Protein AF-A0AAV8XCV5-F1 (afdb_monomer)

Structure (mmCIF, N/CA/C/O backbone):
data_AF-A0AAV8XCV5-F1
#
_entry.id   AF-A0AAV8XCV5-F1
#
loop_
_atom_site.group_PDB
_atom_site.id
_atom_site.type_symbol
_atom_site.label_atom_id
_atom_site.label_alt_id
_atom_site.label_comp_id
_atom_site.label_asym_id
_atom_site.label_entity_id
_atom_site.label_seq_id
_atom_site.pdbx_PDB_ins_code
_atom_site.Cartn_x
_atom_site.Cartn_y
_atom_site.Cartn_z
_atom_site.occupancy
_atom_site.B_iso_or_equiv
_atom_site.auth_seq_id
_atom_site.auth_comp_id
_atom_site.auth_asym_id
_atom_site.auth_atom_id
_atom_site.pdbx_PDB_model_num
ATOM 1 N N . MET A 1 1 ? 70.374 -1.905 -8.668 1.00 38.53 1 MET A N 1
ATOM 2 C CA . MET A 1 1 ? 69.539 -1.494 -9.814 1.00 38.53 1 MET A CA 1
ATOM 3 C C . MET A 1 1 ? 68.094 -1.752 -9.395 1.00 38.53 1 MET A C 1
ATOM 5 O O . MET A 1 1 ? 67.749 -2.916 -9.286 1.00 38.53 1 MET A O 1
ATOM 9 N N . ILE A 1 2 ? 67.261 -0.808 -8.937 1.00 34.66 2 ILE A N 1
ATOM 10 C CA . ILE A 1 2 ? 67.306 0.674 -8.904 1.00 34.66 2 ILE A CA 1
ATOM 11 C C . ILE A 1 2 ? 67.383 1.323 -10.299 1.00 34.66 2 ILE A C 1
ATOM 13 O O . ILE A 1 2 ? 68.202 0.897 -11.106 1.00 34.66 2 ILE A O 1
ATOM 17 N N . THR A 1 3 ? 66.575 2.380 -10.505 1.00 32.81 3 THR A N 1
ATOM 18 C CA . THR A 1 3 ? 66.247 3.106 -11.763 1.00 32.81 3 THR A CA 1
ATOM 19 C C . THR A 1 3 ? 65.476 2.278 -12.804 1.00 32.81 3 THR A C 1
ATOM 21 O O . THR A 1 3 ? 65.808 1.119 -13.008 1.00 32.81 3 THR A O 1
ATOM 24 N N . THR A 1 4 ? 64.422 2.769 -13.475 1.00 34.72 4 THR A N 1
ATOM 25 C CA . THR A 1 4 ? 63.626 4.031 -13.389 1.00 34.72 4 THR A CA 1
ATOM 26 C C . THR A 1 4 ? 62.240 3.713 -13.986 1.00 34.72 4 THR A C 1
ATOM 28 O O . THR A 1 4 ? 62.175 3.057 -15.015 1.00 34.72 4 THR A O 1
ATOM 31 N N . CYS A 1 5 ? 61.109 3.972 -13.323 1.00 31.67 5 CYS A N 1
ATOM 32 C CA . CYS A 1 5 ? 60.440 5.273 -13.150 1.00 31.67 5 CYS A CA 1
ATOM 33 C C . CYS A 1 5 ? 59.941 5.906 -14.468 1.00 31.67 5 CYS A C 1
ATOM 35 O O . CYS A 1 5 ? 60.690 6.606 -15.145 1.00 31.67 5 CYS A O 1
ATOM 37 N N . VAL A 1 6 ? 58.646 5.732 -14.757 1.00 33.03 6 VAL A N 1
ATOM 38 C CA . VAL A 1 6 ? 57.853 6.621 -15.622 1.00 33.03 6 VAL A CA 1
ATOM 39 C C . VAL A 1 6 ? 56.765 7.239 -14.748 1.00 33.03 6 VAL A C 1
ATOM 41 O O . VAL A 1 6 ? 56.087 6.534 -14.004 1.00 33.03 6 VAL A O 1
ATOM 44 N N . ARG A 1 7 ? 56.624 8.564 -14.805 1.00 31.97 7 ARG A N 1
ATOM 45 C CA . ARG A 1 7 ? 55.581 9.308 -14.089 1.00 31.97 7 ARG A CA 1
ATOM 46 C C . ARG A 1 7 ? 54.352 9.420 -14.987 1.00 31.97 7 ARG A C 1
ATOM 48 O O . ARG A 1 7 ? 54.495 9.896 -16.109 1.00 31.97 7 ARG A O 1
ATOM 55 N N . LEU A 1 8 ? 53.160 9.131 -14.464 1.00 31.39 8 LEU A N 1
ATOM 56 C CA . LEU A 1 8 ? 51.979 9.890 -14.877 1.00 31.39 8 LEU A CA 1
ATOM 57 C C . LEU A 1 8 ? 51.812 11.044 -13.889 1.00 31.39 8 LEU A C 1
ATOM 59 O O . LEU A 1 8 ? 51.657 10.837 -12.686 1.00 31.39 8 LEU A O 1
ATOM 63 N N . THR A 1 9 ? 51.931 12.267 -14.392 1.00 32.72 9 THR A N 1
ATOM 64 C CA . THR A 1 9 ? 51.834 13.479 -13.580 1.00 32.72 9 THR A CA 1
ATOM 65 C C . THR A 1 9 ? 50.368 13.751 -13.264 1.00 32.72 9 THR A C 1
ATOM 67 O O . THR A 1 9 ? 49.576 13.945 -14.184 1.00 32.72 9 THR A O 1
ATOM 70 N N . VAL A 1 10 ? 49.999 13.816 -11.982 1.00 33.16 10 VAL A N 1
ATOM 71 C CA . VAL A 1 10 ? 48.668 14.298 -11.587 1.00 33.16 10 VAL A CA 1
ATOM 72 C C . VAL A 1 10 ? 48.588 15.791 -11.905 1.00 33.16 10 VAL A C 1
ATOM 74 O O . VAL A 1 10 ? 49.165 16.616 -11.196 1.00 33.16 10 VAL A O 1
ATOM 77 N N . LEU A 1 11 ? 47.886 16.145 -12.982 1.00 30.06 11 LEU A N 1
ATOM 78 C CA . LEU A 1 11 ? 47.571 17.532 -13.314 1.00 30.06 11 LEU A CA 1
ATOM 79 C C . LEU A 1 11 ? 46.418 18.023 -12.433 1.00 30.06 11 LEU A C 1
ATOM 81 O O . LEU A 1 11 ? 45.269 18.093 -12.860 1.00 30.06 11 LEU A O 1
ATOM 85 N N . VAL A 1 12 ? 46.744 18.400 -11.194 1.00 42.00 12 VAL A N 1
ATOM 86 C CA . VAL A 1 12 ? 45.881 19.288 -10.408 1.00 42.00 12 VAL A CA 1
ATOM 87 C C . VAL A 1 12 ? 45.918 20.658 -11.080 1.00 42.00 12 VAL A C 1
ATOM 89 O O . VAL A 1 12 ? 46.880 21.406 -10.909 1.00 42.00 12 VAL A O 1
ATOM 92 N N . TYR A 1 13 ? 44.890 20.982 -11.862 1.00 31.17 13 TYR A N 1
ATOM 93 C CA . TYR A 1 13 ? 44.737 22.296 -12.477 1.00 31.17 13 TYR A CA 1
ATOM 94 C C . TYR A 1 13 ? 43.379 22.907 -12.150 1.00 31.17 13 TYR A C 1
ATOM 96 O O . TYR A 1 13 ? 42.343 22.302 -12.392 1.00 31.17 13 TYR A O 1
ATOM 104 N N . ALA A 1 14 ? 43.440 24.134 -11.629 1.00 33.38 14 ALA A N 1
ATOM 105 C CA . ALA A 1 14 ? 42.334 25.062 -11.426 1.00 33.38 14 ALA A CA 1
ATOM 106 C C . ALA A 1 14 ? 41.081 24.507 -10.714 1.00 33.38 14 ALA A C 1
ATOM 108 O O . ALA A 1 14 ? 40.103 24.108 -11.343 1.00 33.38 14 ALA A O 1
ATOM 109 N N . PHE A 1 15 ? 41.026 24.729 -9.395 1.00 33.00 15 PHE A N 1
ATOM 110 C CA . PHE A 1 15 ? 39.783 25.219 -8.791 1.00 33.00 15 PHE A CA 1
ATOM 111 C C . PHE A 1 15 ? 39.413 26.550 -9.471 1.00 33.00 15 PHE A C 1
ATOM 113 O O . PHE A 1 15 ? 39.785 27.630 -9.012 1.00 33.00 15 PHE A O 1
ATOM 120 N N . LEU A 1 16 ? 38.695 26.481 -10.592 1.00 30.42 16 LEU A N 1
ATOM 121 C CA . LEU A 1 16 ? 37.834 27.584 -10.983 1.00 30.42 16 LEU A CA 1
ATOM 122 C C . LEU A 1 16 ? 36.637 27.547 -10.040 1.00 30.42 16 LEU A C 1
ATOM 124 O O . LEU A 1 16 ? 35.852 26.601 -10.070 1.00 30.42 16 LEU A O 1
ATOM 128 N N . PHE A 1 17 ? 36.496 28.591 -9.223 1.00 32.03 17 PHE A N 1
ATOM 129 C CA . PHE A 1 17 ? 35.250 28.884 -8.526 1.00 32.03 17 PHE A CA 1
ATOM 130 C C . PHE A 1 17 ? 34.188 29.277 -9.561 1.00 32.03 17 PHE A C 1
ATOM 132 O O . PHE A 1 17 ? 33.820 30.448 -9.689 1.00 32.03 17 PHE A O 1
ATOM 139 N N . ILE A 1 18 ? 33.649 28.276 -10.267 1.00 33.88 18 ILE A N 1
ATOM 140 C CA . ILE A 1 18 ? 32.228 28.301 -10.589 1.00 33.88 18 ILE A CA 1
ATOM 141 C C . ILE A 1 18 ? 31.566 28.511 -9.234 1.00 33.88 18 ILE A C 1
ATOM 143 O O . ILE A 1 18 ? 31.615 27.633 -8.373 1.00 33.88 18 ILE A O 1
ATOM 147 N N . HIS A 1 19 ? 31.029 29.710 -9.015 1.00 32.16 19 HIS A N 1
ATOM 148 C CA . HIS A 1 19 ? 30.057 29.874 -7.955 1.00 32.16 19 HIS A CA 1
ATOM 149 C C . HIS A 1 19 ? 28.935 28.925 -8.344 1.00 32.16 19 HIS A C 1
ATOM 151 O O . HIS A 1 19 ? 28.257 29.156 -9.348 1.00 32.16 19 HIS A O 1
ATOM 157 N N . ALA A 1 20 ? 28.803 27.826 -7.602 1.00 35.97 20 ALA A N 1
ATOM 158 C CA . ALA A 1 20 ? 27.548 27.117 -7.563 1.00 35.97 20 ALA A CA 1
ATOM 159 C C . ALA A 1 20 ? 26.546 28.177 -7.123 1.00 35.97 20 ALA A C 1
ATOM 161 O O . ALA A 1 20 ? 26.550 28.610 -5.973 1.00 35.97 20 ALA A O 1
ATOM 162 N N . HIS A 1 21 ? 25.778 28.688 -8.082 1.00 34.38 21 HIS A N 1
ATOM 163 C CA . HIS A 1 21 ? 24.583 29.418 -7.747 1.00 34.38 21 HIS A CA 1
ATOM 164 C C . HIS A 1 21 ? 23.728 28.355 -7.077 1.00 34.38 21 HIS A C 1
ATOM 166 O O . HIS A 1 21 ? 23.228 27.451 -7.748 1.00 34.38 21 HIS A O 1
ATOM 172 N N . GLU A 1 22 ? 23.672 28.410 -5.748 1.00 38.06 22 GLU A N 1
ATOM 173 C CA . GLU A 1 22 ? 22.630 27.761 -4.977 1.00 38.06 22 GLU A CA 1
ATOM 174 C C . GLU A 1 22 ? 21.336 28.351 -5.530 1.00 38.06 22 GLU A C 1
ATOM 176 O O . GLU A 1 22 ? 20.920 29.455 -5.182 1.00 38.06 22 GLU A O 1
ATOM 181 N N . ALA A 1 23 ? 20.786 27.671 -6.537 1.00 39.03 23 ALA A N 1
ATOM 182 C CA . ALA A 1 23 ? 19.416 27.866 -6.936 1.00 39.03 23 ALA A CA 1
ATOM 183 C C . ALA A 1 23 ? 18.623 27.544 -5.679 1.00 39.03 23 ALA A C 1
ATOM 185 O O . ALA A 1 23 ? 18.804 26.454 -5.131 1.00 39.03 23 ALA A O 1
ATOM 186 N N . GLU A 1 24 ? 17.828 28.505 -5.211 1.00 42.19 24 GLU A N 1
ATOM 187 C CA . GLU A 1 24 ? 16.999 28.363 -4.019 1.00 42.19 24 GLU A CA 1
ATOM 188 C C . GLU A 1 24 ? 16.070 27.166 -4.238 1.00 42.19 24 GLU A C 1
ATOM 190 O O . GLU A 1 24 ? 15.022 27.248 -4.882 1.00 42.19 24 GLU A O 1
ATOM 195 N N . THR A 1 25 ? 16.525 26.004 -3.773 1.00 48.06 25 THR A N 1
ATOM 196 C CA . THR A 1 25 ? 15.761 24.773 -3.792 1.00 48.06 25 THR A CA 1
ATOM 197 C C . THR A 1 25 ? 14.674 24.999 -2.770 1.00 48.06 25 THR A C 1
ATOM 199 O O . THR A 1 25 ? 14.948 25.158 -1.584 1.00 48.06 25 THR A O 1
ATOM 202 N N . ASN A 1 26 ? 13.439 25.124 -3.253 1.00 52.25 26 ASN A N 1
ATOM 203 C CA . ASN A 1 26 ? 12.297 25.305 -2.380 1.00 52.25 26 ASN A CA 1
ATOM 204 C C . ASN A 1 26 ? 12.056 23.982 -1.640 1.00 52.25 26 ASN A C 1
ATOM 206 O O . ASN A 1 26 ? 11.298 23.130 -2.098 1.00 52.25 26 ASN A O 1
ATOM 210 N N . ASP A 1 27 ? 12.790 23.806 -0.543 1.00 56.94 27 ASP A N 1
ATOM 211 C CA . ASP A 1 27 ? 12.950 22.555 0.204 1.00 56.94 27 ASP A CA 1
ATOM 212 C C . ASP A 1 27 ? 11.606 22.030 0.737 1.00 56.94 27 ASP A C 1
ATOM 214 O O . ASP A 1 27 ? 11.361 20.825 0.779 1.00 56.94 27 ASP A O 1
ATOM 218 N N . THR A 1 28 ? 10.670 22.969 0.943 1.00 62.38 28 THR A N 1
ATOM 219 C CA . THR A 1 28 ? 9.227 22.786 1.207 1.00 62.38 28 THR A CA 1
ATOM 220 C C . THR A 1 28 ? 8.455 21.981 0.141 1.00 62.38 28 THR A C 1
ATOM 222 O O . THR A 1 28 ? 7.232 21.872 0.184 1.00 62.38 28 THR A O 1
ATOM 225 N N . GLU A 1 29 ? 9.146 21.398 -0.838 1.00 76.19 29 GLU A N 1
ATOM 226 C CA . GLU A 1 29 ? 8.571 20.571 -1.893 1.00 76.19 29 GLU A CA 1
ATOM 227 C C . GLU A 1 29 ? 9.441 19.350 -2.288 1.00 76.19 29 GLU A C 1
ATOM 229 O O . GLU A 1 29 ? 9.156 18.712 -3.308 1.00 76.19 29 GLU A O 1
ATOM 234 N N . SER A 1 30 ? 10.478 18.978 -1.526 1.00 87.31 30 SER A N 1
ATOM 235 C CA . SER A 1 30 ? 11.293 17.777 -1.809 1.00 87.31 30 SER A CA 1
ATOM 236 C C . SER A 1 30 ? 10.511 16.460 -1.596 1.00 87.31 30 SER A C 1
ATOM 238 O O . SER A 1 30 ? 9.461 16.439 -0.953 1.00 87.31 30 SER A O 1
ATOM 240 N N . CYS A 1 31 ? 10.981 15.328 -2.145 1.00 86.12 31 CYS A N 1
ATOM 241 C CA . CYS A 1 31 ? 10.334 14.019 -1.939 1.00 86.12 31 CYS A CA 1
ATOM 242 C C . CYS A 1 31 ? 10.364 13.575 -0.474 1.00 86.12 31 CYS A C 1
ATOM 244 O O . CYS A 1 31 ? 9.427 12.905 -0.043 1.00 86.12 31 CYS A O 1
ATOM 246 N N . VAL A 1 32 ? 11.432 13.916 0.257 1.00 87.81 32 VAL A N 1
ATOM 247 C CA . VAL A 1 32 ? 11.570 13.594 1.682 1.00 87.81 32 VAL A CA 1
ATOM 248 C C . VAL A 1 32 ? 10.659 14.484 2.525 1.00 87.81 32 VAL A C 1
ATOM 250 O O . VAL A 1 32 ? 9.833 13.953 3.256 1.00 87.81 32 VAL A O 1
ATOM 253 N N . HIS A 1 33 ? 10.656 15.800 2.301 1.00 90.88 33 HIS A N 1
ATOM 254 C CA . HIS A 1 33 ? 9.767 16.713 3.022 1.00 90.88 33 HIS A CA 1
ATOM 255 C C . HIS A 1 33 ? 8.279 16.402 2.772 1.00 90.88 33 HIS A C 1
ATOM 257 O O . HIS A 1 33 ? 7.496 16.312 3.710 1.00 90.88 33 HIS A O 1
ATOM 263 N N . LEU A 1 34 ? 7.876 16.128 1.523 1.00 92.94 34 LEU A N 1
ATOM 264 C CA . LEU A 1 34 ? 6.497 15.716 1.207 1.00 92.94 34 LEU A CA 1
ATOM 265 C C . LEU A 1 34 ? 6.126 14.326 1.762 1.00 92.94 34 LEU A C 1
ATOM 267 O O . LEU A 1 34 ? 4.943 13.996 1.837 1.00 92.94 34 LEU A O 1
ATOM 271 N N . TYR A 1 35 ? 7.108 13.496 2.120 1.00 90.19 35 TYR A N 1
ATOM 272 C CA . TYR A 1 35 ? 6.880 12.254 2.857 1.00 90.19 35 TYR A CA 1
ATOM 273 C C . TYR A 1 35 ? 6.718 12.535 4.358 1.00 90.19 35 TYR A C 1
ATOM 275 O O . TYR A 1 35 ? 5.777 12.029 4.964 1.00 90.19 35 TYR A O 1
ATOM 283 N N . GLU A 1 36 ? 7.572 13.380 4.939 1.00 92.06 36 GLU A N 1
ATOM 284 C CA . GLU A 1 36 ? 7.526 13.796 6.347 1.00 92.06 36 GLU A CA 1
ATOM 285 C C . GLU A 1 36 ? 6.224 14.540 6.686 1.00 92.06 36 GLU A C 1
ATOM 287 O O . GLU A 1 36 ? 5.519 14.124 7.602 1.00 92.06 36 GLU A O 1
ATOM 292 N N . GLU A 1 37 ? 5.825 15.532 5.883 1.00 94.69 37 GLU A N 1
ATOM 293 C CA . GLU A 1 37 ? 4.524 16.220 5.977 1.00 94.69 37 GLU A CA 1
ATOM 294 C C . GLU A 1 37 ? 3.341 15.241 5.858 1.00 94.69 37 GLU A C 1
ATOM 296 O O . GLU A 1 37 ? 2.312 15.400 6.515 1.00 94.69 37 GLU A O 1
ATOM 301 N N . GLY A 1 38 ? 3.480 14.186 5.044 1.00 89.44 38 GLY A N 1
ATOM 302 C CA . GLY A 1 38 ? 2.493 13.109 4.944 1.00 89.44 38 GLY A CA 1
ATOM 303 C C . GLY A 1 38 ? 2.391 12.277 6.227 1.00 89.44 38 GLY A C 1
ATOM 304 O O . GLY A 1 38 ? 1.284 11.940 6.656 1.00 89.44 38 GLY A O 1
ATOM 305 N N . VAL A 1 39 ? 3.528 11.973 6.863 1.00 87.44 39 VAL A N 1
ATOM 306 C CA . VAL A 1 39 ? 3.594 11.268 8.153 1.00 87.44 39 VAL A CA 1
ATOM 307 C C . VAL A 1 39 ? 3.053 12.148 9.284 1.00 87.44 39 VAL A C 1
ATOM 309 O O . VAL A 1 39 ? 2.275 11.657 10.099 1.00 87.44 39 VAL A O 1
ATOM 312 N N . GLU A 1 40 ? 3.387 13.438 9.326 1.00 90.56 40 GLU A N 1
ATOM 313 C CA . GLU A 1 40 ? 2.863 14.377 10.325 1.00 90.56 40 GLU A CA 1
ATOM 314 C C . GLU A 1 40 ? 1.349 14.576 10.160 1.00 90.56 40 GLU A C 1
ATOM 316 O O . GLU A 1 40 ? 0.596 14.386 11.115 1.00 90.56 40 GLU A O 1
ATOM 321 N N . ALA A 1 41 ? 0.862 14.801 8.935 1.00 85.00 41 ALA A N 1
ATOM 322 C CA . ALA A 1 41 ? -0.572 14.864 8.654 1.00 85.00 41 ALA A CA 1
ATOM 323 C C . ALA A 1 41 ? -1.314 13.555 8.994 1.00 85.00 41 ALA A C 1
ATOM 325 O O . ALA A 1 41 ? -2.480 13.602 9.385 1.00 85.00 41 ALA A O 1
ATOM 326 N N . TYR A 1 42 ? -0.667 12.389 8.883 1.00 79.31 42 TYR A N 1
ATOM 327 C CA . TYR A 1 42 ? -1.218 11.123 9.381 1.00 79.31 42 TYR A CA 1
ATOM 328 C C . TYR A 1 42 ? -1.296 11.090 10.917 1.00 79.31 42 TYR A C 1
ATOM 330 O O . TYR A 1 42 ? -2.350 10.764 11.461 1.00 79.31 42 TYR A O 1
ATOM 338 N N . LEU A 1 43 ? -0.213 11.449 11.615 1.00 77.31 43 LEU A N 1
ATOM 339 C CA . LEU A 1 43 ? -0.140 11.452 13.084 1.00 77.31 43 LEU A CA 1
ATOM 340 C C . LEU A 1 43 ? -1.105 12.464 13.724 1.00 77.31 43 LEU A C 1
ATOM 342 O O . LEU A 1 43 ? -1.657 12.202 14.791 1.00 77.31 43 LEU A O 1
ATOM 346 N N . GLU A 1 44 ? -1.350 13.591 13.056 1.00 83.19 44 GLU A N 1
ATOM 347 C CA . GLU A 1 44 ? -2.311 14.620 13.467 1.00 83.19 44 GLU A CA 1
ATOM 348 C C . GLU A 1 44 ? -3.741 14.377 12.937 1.00 83.19 44 GLU A C 1
ATOM 350 O O . GLU A 1 44 ? -4.608 15.239 13.073 1.00 83.19 44 GLU A O 1
ATOM 355 N N . ASN A 1 45 ? -4.016 13.203 12.353 1.00 76.88 45 ASN A N 1
ATOM 356 C CA . ASN A 1 45 ? -5.313 12.787 11.791 1.00 76.88 45 ASN A CA 1
ATOM 357 C C . ASN A 1 45 ? -5.864 13.682 10.657 1.00 76.88 45 ASN A C 1
ATOM 359 O O . ASN A 1 45 ? -7.030 13.564 10.277 1.00 76.88 45 ASN A O 1
ATOM 363 N N . ARG A 1 46 ? -5.036 14.532 10.035 1.00 82.06 46 ARG A N 1
ATOM 364 C CA . ARG A 1 46 ? -5.385 15.298 8.824 1.00 82.06 46 ARG A CA 1
ATOM 365 C C . ARG A 1 46 ? -5.347 14.397 7.585 1.00 82.06 46 ARG A C 1
ATOM 367 O O . ARG A 1 46 ? -4.550 14.577 6.665 1.00 82.06 46 ARG A O 1
ATOM 374 N N . PHE A 1 47 ? -6.241 13.409 7.531 1.00 80.19 47 PHE A N 1
ATOM 375 C CA . PHE A 1 47 ? -6.263 12.381 6.481 1.00 80.19 47 PHE A CA 1
ATOM 376 C C . PHE A 1 47 ? -6.474 12.940 5.063 1.00 80.19 47 PHE A C 1
ATOM 378 O O . PHE A 1 47 ? -6.068 12.312 4.081 1.00 80.19 47 PHE A O 1
ATOM 385 N N . ALA A 1 48 ? -7.089 14.121 4.936 1.00 82.31 48 ALA A N 1
ATOM 386 C CA . ALA A 1 48 ? -7.204 14.827 3.664 1.00 82.31 48 ALA A CA 1
ATOM 387 C C . ALA A 1 48 ? -5.823 15.215 3.108 1.00 82.31 48 ALA A C 1
ATOM 389 O O . ALA A 1 48 ? -5.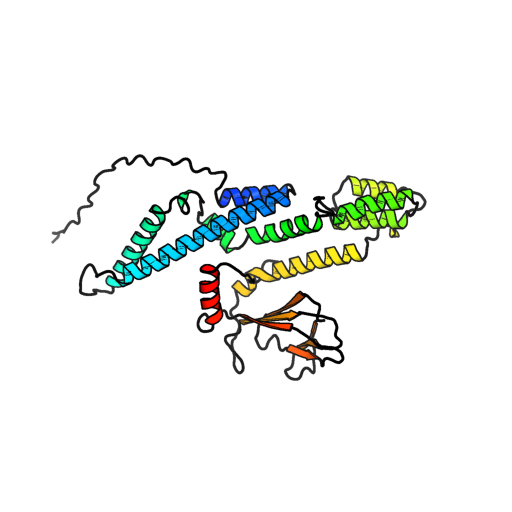526 14.842 1.965 1.00 82.31 48 ALA A O 1
ATOM 390 N N . ASP A 1 49 ? -5.017 15.871 3.945 1.00 85.38 49 ASP A N 1
ATOM 391 C CA . ASP A 1 49 ? -3.677 16.394 3.665 1.00 85.38 49 ASP A CA 1
ATOM 392 C C . ASP A 1 49 ? -2.662 15.254 3.545 1.00 85.38 49 ASP A C 1
ATOM 394 O O . ASP A 1 49 ? -1.887 15.230 2.598 1.00 85.38 49 ASP A O 1
ATOM 398 N N . CYS A 1 50 ? -2.743 14.239 4.416 1.00 84.56 50 CYS A N 1
ATOM 399 C CA . CYS A 1 50 ? -1.950 13.007 4.322 1.00 84.56 50 CYS A CA 1
ATOM 400 C C . CYS A 1 50 ? -2.027 12.382 2.916 1.00 84.56 50 CYS A C 1
ATOM 402 O O . CYS A 1 50 ? -1.005 12.066 2.305 1.00 84.56 50 CYS A O 1
ATOM 404 N N . VAL A 1 51 ? -3.244 12.236 2.366 1.00 81.19 51 VAL A N 1
ATOM 405 C CA . VAL A 1 51 ? -3.427 11.722 0.998 1.00 81.19 51 VAL A CA 1
ATOM 406 C C . VAL A 1 51 ? -2.813 12.655 -0.046 1.00 81.19 51 VAL A C 1
ATOM 408 O O . VAL A 1 51 ? -2.233 12.178 -1.018 1.00 81.19 51 VAL A O 1
ATOM 411 N N . GLU A 1 52 ? -2.930 13.971 0.132 1.00 89.00 52 GLU A N 1
ATOM 412 C CA . GLU A 1 52 ? -2.364 14.941 -0.807 1.00 89.00 52 GLU A CA 1
ATOM 413 C C . GLU A 1 52 ? -0.827 14.929 -0.795 1.00 89.00 52 GLU A C 1
ATOM 415 O O . GLU A 1 52 ? -0.209 14.864 -1.859 1.00 89.00 52 GLU A O 1
ATOM 420 N N . TYR A 1 53 ? -0.206 14.934 0.384 1.00 92.88 53 TYR A N 1
ATOM 421 C CA . TYR A 1 53 ? 1.244 14.916 0.550 1.00 92.88 53 TYR A CA 1
ATOM 422 C C . TYR A 1 53 ? 1.877 13.622 0.035 1.00 92.88 53 TYR A C 1
ATOM 424 O O . TYR A 1 53 ? 2.764 13.688 -0.819 1.00 92.88 53 TYR A O 1
ATOM 432 N N . PHE A 1 54 ? 1.374 12.443 0.423 1.00 84.88 54 PHE A N 1
ATOM 433 C CA . PHE A 1 54 ? 1.939 11.189 -0.083 1.00 84.88 54 PHE A CA 1
ATOM 434 C C . PHE A 1 54 ? 1.708 10.982 -1.588 1.00 84.88 54 PHE A C 1
ATOM 436 O O . PHE A 1 54 ? 2.593 10.442 -2.252 1.00 84.88 54 PHE A O 1
ATOM 443 N N . GLU A 1 55 ? 0.593 11.434 -2.180 1.00 84.25 55 GLU A N 1
ATOM 444 C CA . GLU A 1 55 ? 0.446 11.398 -3.646 1.00 84.25 55 GLU A CA 1
ATOM 445 C C . GLU A 1 55 ? 1.374 12.407 -4.341 1.00 84.25 55 GLU A C 1
ATOM 447 O O . GLU A 1 55 ? 1.960 12.068 -5.373 1.00 84.25 55 GLU A O 1
ATOM 452 N N . LYS A 1 56 ? 1.590 13.615 -3.794 1.00 89.38 56 LYS A N 1
ATOM 453 C CA . LYS A 1 56 ? 2.618 14.548 -4.304 1.00 89.38 56 LYS A CA 1
ATOM 454 C C . LYS A 1 56 ? 4.006 13.896 -4.270 1.00 89.38 56 LYS A C 1
ATOM 456 O O . LYS A 1 56 ? 4.683 13.862 -5.300 1.00 89.38 56 LYS A O 1
ATOM 461 N N . ALA A 1 57 ? 4.393 13.325 -3.129 1.00 87.69 57 ALA A N 1
ATOM 462 C CA . ALA A 1 57 ? 5.681 12.666 -2.930 1.00 87.69 57 ALA A CA 1
ATOM 463 C C . ALA A 1 57 ? 5.867 11.479 -3.894 1.00 87.69 57 ALA A C 1
ATOM 465 O O . ALA A 1 57 ? 6.865 11.398 -4.615 1.00 87.69 57 ALA A O 1
ATOM 466 N N . LEU A 1 58 ? 4.865 10.596 -3.999 1.00 83.00 58 LEU A N 1
ATOM 467 C CA . LEU A 1 58 ? 4.873 9.477 -4.945 1.00 83.00 58 LEU A CA 1
ATOM 468 C C . LEU A 1 58 ? 4.955 9.942 -6.399 1.00 83.00 58 LEU A C 1
ATOM 470 O O . LEU A 1 58 ? 5.655 9.313 -7.189 1.00 83.00 58 LEU A O 1
ATOM 474 N N . ASN A 1 59 ? 4.283 11.029 -6.781 1.00 85.25 59 ASN A N 1
ATOM 475 C CA . ASN A 1 59 ? 4.352 11.551 -8.145 1.00 85.25 59 ASN A CA 1
ATOM 476 C C . ASN A 1 59 ? 5.729 12.141 -8.483 1.00 85.25 59 ASN A C 1
ATOM 478 O O . ASN A 1 59 ? 6.238 11.880 -9.578 1.00 85.25 59 ASN A O 1
ATOM 482 N N . LYS A 1 60 ? 6.388 12.828 -7.542 1.00 87.44 60 LYS A N 1
ATOM 483 C CA . LYS A 1 60 ? 7.779 13.278 -7.716 1.00 87.44 60 LYS A CA 1
ATOM 484 C C . LYS A 1 60 ? 8.757 12.103 -7.792 1.00 87.44 60 LYS A C 1
ATOM 486 O O . LYS A 1 60 ? 9.576 12.054 -8.711 1.00 87.44 60 LYS A O 1
ATOM 491 N N . TYR A 1 61 ? 8.604 11.084 -6.946 1.00 85.94 61 TYR A N 1
ATOM 492 C CA . TYR A 1 61 ? 9.417 9.865 -7.023 1.00 85.94 61 TYR A CA 1
ATOM 493 C C . TYR A 1 61 ? 9.205 9.080 -8.333 1.00 85.94 61 TYR A C 1
ATOM 495 O O . TYR A 1 61 ? 10.173 8.668 -8.975 1.00 85.94 61 TYR A O 1
ATOM 503 N N . ARG A 1 62 ? 7.954 8.928 -8.800 1.00 81.31 62 ARG A N 1
ATOM 504 C CA . ARG A 1 62 ? 7.624 8.336 -10.116 1.00 81.31 62 ARG A CA 1
ATOM 505 C C . ARG A 1 62 ? 8.347 9.085 -11.248 1.00 81.31 62 ARG A C 1
ATOM 507 O O . ARG A 1 62 ? 8.949 8.452 -12.117 1.00 81.31 62 ARG A O 1
ATOM 514 N N . ALA A 1 63 ? 8.353 10.421 -11.215 1.00 84.19 63 ALA A N 1
ATOM 515 C CA . ALA A 1 63 ? 9.070 11.250 -12.185 1.00 84.19 63 ALA A CA 1
ATOM 516 C C . ALA A 1 63 ? 10.605 11.108 -12.087 1.00 84.19 63 ALA A C 1
ATOM 518 O O . ALA A 1 63 ? 11.264 10.984 -13.125 1.00 84.19 63 ALA A O 1
ATOM 519 N N . TYR A 1 64 ? 11.171 11.031 -10.874 1.00 86.75 64 TYR A N 1
ATOM 520 C CA . TYR A 1 64 ? 12.592 10.732 -10.642 1.00 86.75 64 TYR A CA 1
ATOM 521 C C . TYR A 1 64 ? 13.002 9.387 -11.253 1.00 86.75 64 TYR A C 1
ATOM 523 O O . TYR A 1 64 ? 13.921 9.342 -12.077 1.00 86.75 64 TYR A O 1
ATOM 531 N N . LYS A 1 65 ? 12.291 8.293 -10.936 1.00 82.31 65 LYS A N 1
ATOM 532 C CA . LYS A 1 65 ? 12.620 6.956 -11.461 1.00 82.31 65 LYS A CA 1
ATOM 533 C C . LYS A 1 65 ? 12.469 6.900 -12.987 1.00 82.31 65 LYS A C 1
ATOM 535 O O . LYS A 1 65 ? 13.389 6.411 -13.644 1.00 82.31 65 LYS A O 1
ATOM 540 N N . LYS A 1 66 ? 11.408 7.486 -13.569 1.00 80.06 66 LYS A N 1
ATOM 541 C CA . LYS A 1 66 ? 11.219 7.550 -15.036 1.00 80.06 66 LYS A CA 1
ATOM 542 C C . LYS A 1 66 ? 12.335 8.341 -15.729 1.00 80.06 66 LYS A C 1
ATOM 544 O O . LYS A 1 66 ? 12.861 7.901 -16.753 1.00 80.06 66 LYS A O 1
ATOM 549 N N . ARG A 1 67 ? 12.776 9.474 -15.164 1.00 87.25 67 ARG A N 1
ATOM 550 C CA . ARG A 1 67 ? 13.923 10.231 -15.702 1.00 87.25 67 ARG A CA 1
ATOM 551 C C . ARG A 1 67 ? 15.231 9.444 -15.582 1.00 87.25 67 ARG A C 1
ATOM 553 O O . ARG A 1 67 ? 16.005 9.416 -16.538 1.00 87.25 67 ARG A O 1
ATOM 560 N N . LEU A 1 68 ? 15.466 8.774 -14.452 1.00 82.88 68 LEU A N 1
ATOM 561 C CA . LEU A 1 68 ? 16.662 7.959 -14.214 1.00 82.88 68 LEU A CA 1
ATOM 562 C C . LEU A 1 68 ? 16.744 6.753 -15.162 1.00 82.88 68 LEU A C 1
ATOM 564 O O . LEU A 1 68 ? 17.814 6.471 -15.702 1.00 82.88 68 LEU A O 1
ATOM 568 N N . GLN A 1 69 ? 15.621 6.073 -15.409 1.00 79.81 69 GLN A N 1
ATOM 569 C CA . GLN A 1 69 ? 15.509 4.999 -16.400 1.00 79.81 69 GLN A CA 1
ATOM 570 C C . GLN A 1 69 ? 15.811 5.513 -17.813 1.00 79.81 69 GLN A C 1
ATOM 572 O O . GLN A 1 69 ? 16.645 4.925 -18.500 1.00 79.81 69 GLN A O 1
ATOM 577 N N . ASN A 1 70 ? 15.236 6.652 -18.214 1.00 83.38 70 ASN A N 1
ATOM 578 C CA . ASN A 1 70 ? 15.516 7.269 -19.514 1.00 83.38 70 ASN A CA 1
ATOM 579 C C . ASN A 1 70 ? 17.001 7.639 -19.683 1.00 83.38 70 ASN A C 1
ATOM 581 O O . ASN A 1 70 ? 17.578 7.354 -20.732 1.00 83.38 70 ASN A O 1
ATOM 585 N N . CYS A 1 71 ? 17.649 8.194 -18.649 1.00 81.62 71 CYS A N 1
ATOM 586 C CA . CYS A 1 71 ? 19.100 8.415 -18.654 1.00 81.62 71 CYS A CA 1
ATOM 587 C C . CYS A 1 71 ? 19.879 7.096 -18.808 1.00 81.62 71 CYS A C 1
ATOM 589 O O . CYS A 1 71 ? 20.764 7.006 -19.655 1.00 81.62 71 CYS A O 1
ATOM 591 N N . ARG A 1 72 ? 19.540 6.051 -18.035 1.00 83.31 72 ARG A N 1
ATOM 592 C CA . ARG A 1 72 ? 20.207 4.736 -18.097 1.00 83.31 72 ARG A CA 1
ATOM 593 C C . ARG A 1 72 ? 20.083 4.081 -19.478 1.00 83.31 72 ARG A C 1
ATOM 595 O O . ARG A 1 72 ? 21.089 3.601 -19.996 1.00 83.31 72 ARG A O 1
ATOM 602 N N . LEU A 1 73 ? 18.887 4.090 -20.075 1.00 80.56 73 LEU A N 1
ATOM 603 C CA . LEU A 1 73 ? 18.615 3.528 -21.404 1.00 80.56 73 LEU A CA 1
ATOM 604 C C . LEU A 1 73 ? 19.359 4.290 -22.505 1.00 80.56 73 LEU A C 1
ATOM 606 O O . LEU A 1 73 ? 20.083 3.679 -23.290 1.00 80.56 73 LEU A O 1
ATOM 610 N N . LYS A 1 74 ? 19.241 5.625 -22.524 1.00 88.31 74 LYS A N 1
ATOM 611 C CA . LYS A 1 74 ? 19.924 6.468 -23.511 1.00 88.31 74 LYS A CA 1
ATOM 612 C C . LYS A 1 74 ? 21.445 6.302 -23.429 1.00 88.31 74 LYS A C 1
ATOM 614 O O . LYS A 1 74 ? 22.080 6.014 -24.439 1.00 88.31 74 LYS A O 1
ATOM 619 N N . CYS A 1 75 ? 22.017 6.403 -22.230 1.00 84.12 75 CYS A N 1
ATOM 620 C CA . CYS A 1 75 ? 23.458 6.269 -22.036 1.00 84.12 75 CYS A CA 1
ATOM 621 C C . CYS A 1 75 ? 23.980 4.859 -22.327 1.00 84.12 75 CYS A C 1
ATOM 623 O O . CYS A 1 75 ? 25.128 4.728 -22.748 1.00 84.12 75 CYS A O 1
ATOM 625 N N . LYS A 1 76 ? 23.168 3.805 -22.142 1.00 85.50 76 LYS A N 1
ATOM 626 C CA . LYS A 1 76 ? 23.518 2.450 -22.592 1.00 85.50 76 LYS A CA 1
ATOM 627 C C . LYS A 1 76 ? 23.685 2.426 -24.116 1.00 85.50 76 LYS A C 1
ATOM 629 O O . LYS A 1 76 ? 24.759 2.075 -24.590 1.00 85.50 76 LYS A O 1
ATOM 634 N N . TYR A 1 77 ? 22.674 2.882 -24.855 1.00 86.31 77 TYR A N 1
ATOM 635 C CA . TYR A 1 77 ? 22.680 2.915 -26.322 1.00 86.31 77 TYR A CA 1
ATOM 636 C C . TYR A 1 77 ? 23.820 3.781 -26.894 1.00 86.31 77 TYR A C 1
ATOM 638 O O . TYR A 1 77 ? 24.558 3.342 -27.774 1.00 86.31 77 TYR A O 1
ATOM 646 N N . GLU A 1 78 ? 24.032 4.984 -26.346 1.00 88.00 78 GLU A N 1
ATOM 647 C CA . GLU A 1 78 ? 25.140 5.867 -26.749 1.00 88.00 78 GLU A CA 1
ATOM 648 C C . GLU A 1 78 ? 26.521 5.259 -26.433 1.00 88.00 78 GLU A C 1
ATOM 650 O O . GLU A 1 78 ? 27.467 5.453 -27.193 1.00 88.00 78 GLU A O 1
ATOM 655 N N . THR A 1 79 ? 26.643 4.465 -25.362 1.00 84.75 79 THR A N 1
ATOM 656 C CA . THR A 1 79 ? 27.883 3.738 -25.027 1.00 84.75 79 THR A CA 1
ATOM 657 C C . THR A 1 79 ? 28.108 2.528 -25.937 1.00 84.75 79 THR A C 1
ATOM 659 O O . THR A 1 79 ? 29.240 2.278 -26.354 1.00 84.75 79 THR A O 1
ATOM 662 N N . GLU A 1 80 ? 27.051 1.782 -26.268 1.00 85.38 80 GLU A N 1
ATOM 663 C CA . GLU A 1 80 ? 27.103 0.617 -27.161 1.00 85.38 80 GLU A CA 1
ATOM 664 C C . GLU A 1 80 ? 27.517 1.001 -28.587 1.00 85.38 80 GLU A C 1
ATOM 666 O O . GLU A 1 80 ? 28.288 0.264 -29.201 1.00 85.38 80 GLU A O 1
ATOM 671 N N . LEU A 1 81 ? 27.087 2.178 -29.061 1.00 88.50 81 LEU A N 1
ATOM 672 C CA . LEU A 1 81 ? 27.506 2.772 -30.336 1.00 88.50 81 LEU A CA 1
ATOM 673 C C . LEU A 1 81 ? 28.848 3.526 -30.284 1.00 88.50 81 LEU A C 1
ATOM 675 O O . LEU A 1 81 ? 29.351 3.922 -31.334 1.00 88.50 81 LEU A O 1
ATOM 679 N N . SER A 1 82 ? 29.428 3.766 -29.103 1.00 87.31 82 SER A N 1
ATOM 680 C CA . SER A 1 82 ? 30.668 4.546 -29.000 1.00 87.31 82 SER A CA 1
ATOM 681 C C . SER A 1 82 ? 31.885 3.767 -29.512 1.00 87.31 82 SER A C 1
ATOM 683 O O . SER A 1 82 ? 32.127 2.630 -29.098 1.00 87.31 82 SER A O 1
ATOM 685 N N . GLU A 1 83 ? 32.695 4.400 -30.363 1.00 89.56 83 GLU A N 1
ATOM 686 C CA . GLU A 1 83 ? 33.983 3.839 -30.784 1.00 89.56 83 GLU A CA 1
ATOM 687 C C . GLU A 1 83 ? 34.920 3.674 -29.571 1.00 89.56 83 GLU A C 1
ATOM 689 O O . GLU A 1 83 ? 34.956 4.558 -28.702 1.00 89.56 83 GLU A O 1
ATOM 694 N N . PRO A 1 84 ? 35.660 2.554 -29.464 1.00 85.25 84 PRO A N 1
ATOM 695 C CA . PRO A 1 84 ? 36.582 2.321 -28.358 1.00 85.25 84 PRO A CA 1
ATOM 696 C C . PRO A 1 84 ? 37.789 3.265 -28.438 1.00 85.25 84 PRO A C 1
ATOM 698 O O . PRO A 1 84 ? 38.243 3.606 -29.530 1.00 85.25 84 PRO A O 1
ATOM 701 N N . LEU A 1 85 ? 38.357 3.656 -27.293 1.00 81.81 85 LEU A N 1
ATOM 702 C CA . LEU A 1 85 ? 39.539 4.533 -27.258 1.00 81.81 85 LEU A CA 1
ATOM 703 C C . LEU A 1 85 ? 40.800 3.841 -27.804 1.00 81.81 85 LEU A C 1
ATOM 705 O O . LEU A 1 85 ? 41.760 4.513 -28.185 1.00 81.81 85 LEU A O 1
ATOM 709 N N . TYR A 1 86 ? 40.800 2.506 -27.860 1.00 80.00 86 TYR A N 1
ATOM 710 C CA . TYR A 1 86 ? 41.835 1.704 -28.504 1.00 80.00 86 TYR A CA 1
ATOM 711 C C . TYR A 1 86 ? 41.209 0.513 -29.260 1.00 80.00 86 TYR A C 1
ATOM 713 O O . TYR A 1 86 ? 40.316 -0.137 -28.723 1.00 80.00 86 TYR A O 1
ATOM 721 N N . PRO A 1 87 ? 41.646 0.184 -30.493 1.00 80.81 87 PRO A N 1
ATOM 722 C CA . PRO A 1 87 ? 40.955 -0.793 -31.346 1.00 80.81 87 PRO A CA 1
ATOM 723 C C . PRO A 1 87 ? 41.230 -2.269 -31.003 1.00 80.81 87 PRO A C 1
ATOM 725 O O . PRO A 1 87 ? 40.716 -3.154 -31.684 1.00 80.81 87 PRO A O 1
ATOM 728 N N . VAL A 1 88 ? 42.053 -2.554 -29.990 1.00 83.19 88 VAL A N 1
ATOM 729 C CA . VAL A 1 88 ? 42.382 -3.916 -29.539 1.00 83.19 88 VAL A CA 1
ATOM 730 C C . VAL A 1 88 ? 41.950 -4.065 -28.088 1.00 83.19 88 VAL A C 1
ATOM 732 O O . VAL A 1 88 ? 42.391 -3.290 -27.241 1.00 83.19 88 VAL A O 1
ATOM 735 N N . ASP A 1 89 ? 41.129 -5.074 -27.795 1.00 74.06 89 ASP A N 1
ATOM 736 C CA . ASP A 1 89 ? 40.780 -5.395 -26.413 1.00 74.06 89 ASP A CA 1
ATOM 737 C C . ASP A 1 89 ? 41.947 -6.114 -25.729 1.00 74.06 89 ASP A C 1
ATOM 739 O O . ASP A 1 89 ? 42.371 -7.195 -26.145 1.00 74.06 89 ASP A O 1
ATOM 743 N N . VAL A 1 90 ? 42.481 -5.490 -24.684 1.00 79.62 90 VAL A N 1
ATOM 744 C CA . VAL A 1 90 ? 43.543 -6.036 -23.839 1.00 79.62 90 VAL A CA 1
ATOM 745 C C . VAL A 1 90 ? 42.909 -6.326 -22.488 1.00 79.62 90 VAL A C 1
ATOM 747 O O . VAL A 1 90 ? 42.387 -5.417 -21.855 1.00 79.62 90 VAL A O 1
ATOM 750 N N . GLU A 1 91 ? 42.924 -7.588 -22.056 1.00 74.81 91 GLU A N 1
ATOM 751 C CA . GLU A 1 91 ? 42.437 -8.021 -20.731 1.00 74.81 91 GLU A CA 1
ATOM 752 C C . GLU A 1 91 ? 40.973 -7.622 -20.403 1.00 74.81 91 GLU A C 1
ATOM 754 O O . GLU A 1 91 ? 40.581 -7.557 -19.239 1.00 74.81 91 GLU A O 1
ATOM 759 N N . ASN A 1 92 ? 40.128 -7.446 -21.430 1.00 70.81 92 ASN A N 1
ATOM 760 C CA . ASN A 1 92 ? 38.737 -6.961 -21.355 1.00 70.81 92 ASN A CA 1
ATOM 761 C C . ASN A 1 92 ? 38.602 -5.477 -20.949 1.00 70.81 92 ASN A C 1
ATOM 763 O O . ASN A 1 92 ? 37.547 -5.054 -20.465 1.00 70.81 92 ASN A O 1
ATOM 767 N N . LEU A 1 93 ? 39.641 -4.655 -21.138 1.00 72.75 93 LEU A N 1
ATOM 768 C CA . LEU A 1 93 ? 39.599 -3.218 -20.846 1.00 72.75 93 LEU A CA 1
ATOM 769 C C . LEU A 1 93 ? 38.483 -2.477 -21.602 1.00 72.75 93 LEU A C 1
ATOM 771 O O . LEU A 1 93 ? 37.981 -1.482 -21.077 1.00 72.75 93 LEU A O 1
ATOM 775 N N . LEU A 1 94 ? 38.007 -2.977 -22.752 1.00 76.19 94 LEU A N 1
ATOM 776 C CA . LEU A 1 94 ? 36.855 -2.379 -23.445 1.00 76.19 94 LEU A CA 1
ATOM 777 C C . LEU A 1 94 ? 35.538 -2.482 -22.653 1.00 76.19 94 LEU A C 1
ATOM 779 O O . LEU A 1 94 ? 34.672 -1.617 -22.800 1.00 76.19 94 LEU A O 1
ATOM 783 N N . PHE A 1 95 ? 35.376 -3.487 -21.784 1.00 78.00 95 PHE A N 1
ATOM 784 C CA . PHE A 1 95 ? 34.231 -3.559 -20.866 1.00 78.00 95 PHE A CA 1
ATOM 785 C C . PHE A 1 95 ? 34.289 -2.431 -19.826 1.00 78.00 95 PHE A C 1
ATOM 787 O O . PHE A 1 95 ? 33.311 -1.706 -19.631 1.00 78.00 95 PHE A O 1
ATOM 794 N N . TYR A 1 96 ? 35.455 -2.238 -19.203 1.00 71.75 96 TYR A N 1
ATOM 795 C CA . TYR A 1 96 ? 35.666 -1.191 -18.201 1.00 71.75 96 TYR A CA 1
ATOM 796 C C . TYR A 1 96 ? 35.570 0.217 -18.807 1.00 71.75 96 TYR A C 1
ATOM 798 O O . TYR A 1 96 ? 34.961 1.101 -18.206 1.00 71.75 96 TYR A O 1
ATOM 806 N N . GLU A 1 97 ? 36.084 0.420 -20.024 1.00 78.06 97 GLU A N 1
ATOM 807 C CA . GLU A 1 97 ? 35.933 1.673 -20.773 1.00 78.06 97 GLU A CA 1
ATOM 808 C C . GLU A 1 97 ? 34.452 2.020 -20.997 1.00 78.06 97 GLU A C 1
ATOM 810 O O . GLU A 1 97 ? 34.026 3.148 -20.729 1.00 78.06 97 GLU A O 1
ATOM 815 N N . LYS A 1 98 ? 33.640 1.040 -21.421 1.00 78.06 98 LYS A N 1
ATOM 816 C CA . LYS A 1 98 ? 32.192 1.214 -21.599 1.00 78.06 98 LYS A CA 1
ATOM 817 C C . LYS A 1 98 ? 31.483 1.518 -20.278 1.00 78.06 98 LYS A C 1
ATOM 819 O O . LYS A 1 98 ? 30.690 2.455 -20.231 1.00 78.06 98 LYS A O 1
ATOM 824 N N . ALA A 1 99 ? 31.808 0.817 -19.191 1.00 72.00 99 ALA A N 1
ATOM 825 C CA . ALA A 1 99 ? 31.242 1.108 -17.871 1.00 72.00 99 ALA A CA 1
ATOM 826 C C . ALA A 1 99 ? 31.539 2.553 -17.409 1.00 72.00 99 ALA A C 1
ATOM 828 O O . ALA A 1 99 ? 30.650 3.239 -16.895 1.00 72.00 99 ALA A O 1
ATOM 829 N N . ILE A 1 100 ? 32.757 3.055 -17.653 1.00 77.31 100 ILE A N 1
ATOM 830 C CA . ILE A 1 100 ? 33.150 4.440 -17.346 1.00 77.31 100 ILE A CA 1
ATOM 831 C C . ILE A 1 100 ? 32.387 5.440 -18.230 1.00 77.31 100 ILE A C 1
ATOM 833 O O . ILE A 1 100 ? 31.778 6.371 -17.703 1.00 77.31 100 ILE A O 1
ATOM 837 N N . LYS A 1 101 ? 32.351 5.232 -19.555 1.00 79.62 101 LYS A N 1
ATOM 838 C CA . LYS A 1 101 ? 31.593 6.070 -20.507 1.00 79.62 101 LYS A CA 1
ATOM 839 C C . LYS A 1 101 ? 30.109 6.173 -20.136 1.00 79.62 101 LYS A C 1
ATOM 841 O O . LYS A 1 101 ? 29.570 7.278 -20.062 1.00 79.62 101 LYS A O 1
ATOM 846 N N . GLN A 1 102 ? 29.466 5.043 -19.835 1.00 78.94 102 GLN A N 1
ATOM 847 C CA . GLN A 1 102 ? 28.059 5.006 -19.437 1.00 78.94 102 GLN A CA 1
ATOM 848 C C . GLN A 1 102 ? 27.825 5.749 -18.115 1.00 78.94 102 GLN A C 1
ATOM 850 O O . GLN A 1 102 ? 26.848 6.489 -17.992 1.00 78.94 102 GLN A O 1
ATOM 855 N N . THR A 1 103 ? 28.734 5.603 -17.145 1.00 73.69 103 THR A N 1
ATOM 856 C CA . THR A 1 103 ? 28.665 6.306 -15.853 1.00 73.69 103 THR A CA 1
ATOM 857 C C . THR A 1 103 ? 28.776 7.820 -16.035 1.00 73.69 103 THR A C 1
ATOM 859 O O . THR A 1 103 ? 27.930 8.555 -15.524 1.00 73.69 103 THR A O 1
ATOM 862 N N . LEU A 1 104 ? 29.751 8.292 -16.821 1.00 81.44 104 LEU A N 1
ATOM 863 C CA . LEU A 1 104 ? 29.923 9.715 -17.138 1.00 81.44 104 LEU A CA 1
ATOM 864 C C . LEU A 1 104 ? 28.686 10.292 -17.841 1.00 81.44 104 LEU A C 1
ATOM 866 O O . LEU A 1 104 ? 28.190 11.344 -17.439 1.00 81.44 104 LEU A O 1
ATOM 870 N N . CYS A 1 105 ? 28.131 9.575 -18.822 1.00 87.50 105 CYS A N 1
ATOM 871 C CA . CYS A 1 105 ? 26.892 9.975 -19.489 1.00 87.50 105 CYS A CA 1
ATOM 872 C C . CYS A 1 105 ? 25.708 10.072 -18.509 1.00 87.50 105 CYS A C 1
ATOM 874 O O . CYS A 1 105 ? 24.932 11.023 -18.580 1.00 87.50 105 CYS A O 1
ATOM 876 N N . ILE A 1 106 ? 25.567 9.134 -17.562 1.00 81.94 106 ILE A N 1
ATOM 877 C CA . ILE A 1 106 ? 24.493 9.176 -16.555 1.00 81.94 106 ILE A CA 1
ATOM 878 C C . ILE A 1 106 ? 24.680 10.366 -15.601 1.00 81.94 106 ILE A C 1
ATOM 880 O O . ILE A 1 106 ? 23.697 11.034 -15.281 1.00 81.94 106 ILE A O 1
ATOM 884 N N . MET A 1 107 ? 25.914 10.671 -15.185 1.00 81.12 107 MET A N 1
ATOM 885 C CA . MET A 1 107 ? 26.218 11.855 -14.368 1.00 81.12 107 MET A CA 1
ATOM 886 C C . MET A 1 107 ? 25.878 13.155 -15.108 1.00 81.12 107 MET A C 1
ATOM 888 O O . MET A 1 107 ? 25.212 14.025 -14.547 1.00 81.12 107 MET A O 1
ATOM 892 N N . GLU A 1 108 ? 26.253 13.271 -16.383 1.00 85.31 108 GLU A N 1
ATOM 893 C CA . GLU A 1 108 ? 25.908 14.439 -17.198 1.00 85.31 108 GLU A CA 1
ATOM 894 C C . GLU A 1 108 ? 24.391 14.528 -17.445 1.00 85.31 108 GLU A C 1
ATOM 896 O O . GLU A 1 108 ? 23.801 15.600 -17.343 1.00 85.31 108 GLU A O 1
ATOM 901 N N . CYS A 1 109 ? 23.719 13.397 -17.689 1.00 86.75 109 CYS A N 1
ATOM 902 C CA . CYS A 1 109 ? 22.264 13.333 -17.830 1.00 86.75 109 CYS A CA 1
ATOM 903 C C . CYS A 1 109 ? 21.540 13.776 -16.547 1.00 86.75 109 CYS A C 1
ATOM 905 O O . CYS A 1 109 ? 20.533 14.477 -16.642 1.00 86.75 109 CYS A O 1
ATOM 907 N N . LYS A 1 110 ? 22.081 13.456 -15.358 1.00 86.00 110 LYS A N 1
ATOM 908 C CA . LYS A 1 110 ? 21.602 14.021 -14.087 1.00 86.00 110 LYS A CA 1
ATOM 909 C C . LYS A 1 110 ? 21.828 15.538 -14.015 1.00 86.00 110 LYS A C 1
ATOM 911 O O . LYS A 1 110 ? 20.893 16.272 -13.713 1.00 86.00 110 LYS A O 1
ATOM 916 N N . SER A 1 111 ? 23.023 16.019 -14.366 1.00 87.06 111 SER A N 1
ATOM 917 C CA . SER A 1 111 ? 23.368 17.452 -14.357 1.00 87.06 111 SER A CA 1
ATOM 918 C C . SER A 1 111 ? 22.555 18.308 -15.342 1.00 87.06 111 SER A C 1
ATOM 920 O O . SER A 1 111 ? 22.422 19.510 -15.122 1.00 87.06 111 SER A O 1
ATOM 922 N N . ARG A 1 112 ? 22.012 17.718 -16.415 1.00 91.44 112 ARG A N 1
ATOM 923 C CA . ARG A 1 112 ? 21.094 18.374 -17.370 1.00 91.44 112 ARG A CA 1
ATOM 924 C C . ARG A 1 112 ? 19.632 18.413 -16.891 1.00 91.44 112 ARG A C 1
ATOM 926 O O . ARG A 1 112 ? 18.809 19.013 -17.575 1.00 91.44 112 ARG A O 1
ATOM 933 N N . HIS A 1 113 ? 19.320 17.772 -15.762 1.00 87.94 113 HIS A N 1
ATOM 934 C CA . HIS A 1 113 ? 17.974 17.660 -15.190 1.00 87.94 113 HIS A CA 1
ATOM 935 C C . HIS A 1 113 ? 17.928 18.037 -13.685 1.00 87.94 113 HIS A C 1
ATOM 937 O O . HIS A 1 113 ? 17.474 17.235 -12.856 1.00 87.94 113 HIS A O 1
ATOM 943 N N . PRO A 1 114 ? 18.417 19.234 -13.287 1.00 86.06 114 PRO A N 1
ATOM 944 C CA . PRO A 1 114 ? 18.422 19.670 -11.886 1.00 86.06 114 PRO A CA 1
ATOM 945 C C . PRO A 1 114 ? 17.011 19.763 -11.281 1.00 86.06 114 PRO A C 1
ATOM 947 O O . PRO A 1 114 ? 16.851 19.533 -10.086 1.00 86.06 114 PRO A O 1
ATOM 950 N N . GLU A 1 115 ? 15.985 19.998 -12.103 1.00 85.25 115 GLU A N 1
ATOM 951 C CA . GLU A 1 115 ? 14.574 20.080 -11.707 1.00 85.25 115 GLU A CA 1
ATOM 952 C C . GLU A 1 115 ? 13.975 18.743 -11.231 1.00 85.25 115 GLU A C 1
ATOM 954 O O . GLU A 1 115 ? 12.873 18.720 -10.688 1.00 85.25 115 GLU A O 1
ATOM 959 N N . ILE A 1 116 ? 14.700 17.634 -11.431 1.00 85.50 116 ILE A N 1
ATOM 960 C CA . ILE A 1 116 ? 14.330 16.284 -10.972 1.00 85.50 116 ILE A CA 1
ATOM 961 C C . ILE A 1 116 ? 15.413 15.682 -10.065 1.00 85.50 116 ILE A C 1
ATOM 963 O O . ILE A 1 116 ? 15.089 14.999 -9.097 1.00 85.50 116 ILE A O 1
ATOM 967 N N . PHE A 1 117 ? 16.698 15.890 -10.371 1.00 83.62 117 PHE A N 1
ATOM 968 C CA . PHE A 1 117 ? 17.805 15.268 -9.629 1.00 83.62 117 PHE A CA 1
ATOM 969 C C . PHE A 1 117 ? 18.419 16.146 -8.535 1.00 83.62 117 PHE A C 1
ATOM 971 O O . PHE A 1 117 ? 19.184 15.621 -7.733 1.00 83.62 117 PHE A O 1
ATOM 978 N N . GLY A 1 118 ? 18.101 17.443 -8.507 1.00 79.31 118 GLY A N 1
ATOM 979 C CA . GLY A 1 118 ? 18.365 18.331 -7.376 1.00 79.31 118 GLY A CA 1
ATOM 980 C C . GLY A 1 118 ? 17.084 18.575 -6.584 1.00 79.31 118 GLY A C 1
ATOM 981 O O . GLY A 1 118 ? 16.941 18.092 -5.469 1.00 79.31 118 GLY A O 1
ATOM 982 N N . SER A 1 119 ? 16.108 19.255 -7.194 1.00 79.38 119 SER A N 1
ATOM 983 C CA . SER A 1 119 ? 14.919 19.802 -6.514 1.00 79.38 119 SER A CA 1
ATOM 984 C C . SER A 1 119 ? 13.962 18.792 -5.858 1.00 79.38 119 SER A C 1
ATOM 986 O O . SER A 1 119 ? 13.000 19.216 -5.224 1.00 79.38 119 SER A O 1
ATOM 988 N N . TYR A 1 120 ? 14.156 17.482 -6.032 1.00 82.50 120 TYR A N 1
ATOM 989 C CA . TYR A 1 120 ? 13.335 16.448 -5.384 1.00 82.50 120 TYR A CA 1
ATOM 990 C C . TYR A 1 120 ? 14.048 15.746 -4.212 1.00 82.50 120 TYR A C 1
ATOM 992 O O . TYR A 1 120 ? 13.404 14.934 -3.562 1.00 82.50 120 TYR A O 1
ATOM 1000 N N . ASP A 1 121 ? 15.341 16.000 -3.972 1.00 79.56 121 ASP A N 1
ATOM 1001 C CA . ASP A 1 121 ? 16.224 15.284 -3.023 1.00 79.56 121 ASP A CA 1
ATOM 1002 C C . ASP A 1 121 ? 15.879 13.798 -2.771 1.00 79.56 121 ASP A C 1
ATOM 1004 O O . ASP A 1 121 ? 15.559 13.351 -1.668 1.00 79.56 121 ASP A O 1
ATOM 1008 N N . VAL A 1 122 ? 15.934 12.989 -3.833 1.00 82.94 122 VAL A N 1
ATOM 1009 C CA . VAL A 1 122 ? 15.847 11.528 -3.697 1.00 82.94 122 VAL A CA 1
ATOM 1010 C C . VAL A 1 122 ? 17.243 10.988 -3.377 1.00 82.94 122 VAL A C 1
ATOM 1012 O O . VAL A 1 122 ? 17.945 10.446 -4.235 1.00 82.94 122 VAL A O 1
ATOM 1015 N N . ASN A 1 123 ? 17.651 11.205 -2.128 1.00 81.94 123 ASN A N 1
ATOM 1016 C CA . ASN A 1 123 ? 18.831 10.603 -1.514 1.00 81.94 123 ASN A CA 1
ATOM 1017 C C . ASN A 1 123 ? 18.614 9.080 -1.265 1.00 81.94 123 ASN A C 1
ATOM 1019 O O . ASN A 1 123 ? 17.503 8.585 -1.469 1.00 81.94 123 ASN A O 1
ATOM 1023 N N . PRO A 1 124 ? 19.640 8.296 -0.866 1.00 81.56 124 PRO A N 1
ATOM 1024 C CA . PRO A 1 124 ? 19.513 6.836 -0.742 1.00 81.56 124 PRO A CA 1
ATOM 1025 C C . PRO A 1 124 ? 18.492 6.350 0.299 1.00 81.56 124 PRO A C 1
ATOM 1027 O O . PRO A 1 124 ? 17.888 5.300 0.098 1.00 81.56 124 PRO A O 1
ATOM 1030 N N . GLU A 1 125 ? 18.280 7.102 1.381 1.00 81.25 125 GLU A N 1
ATOM 1031 C CA . GLU A 1 125 ? 17.308 6.776 2.433 1.00 81.25 125 GLU A CA 1
ATOM 1032 C C . GLU A 1 125 ? 15.878 7.021 1.928 1.00 81.25 125 GLU A C 1
ATOM 1034 O O . GLU A 1 125 ? 15.025 6.134 1.999 1.00 81.25 125 GLU A O 1
ATOM 1039 N N . THR A 1 126 ? 15.652 8.157 1.260 1.00 80.50 126 THR A N 1
ATOM 1040 C CA . THR A 1 126 ? 14.418 8.436 0.509 1.00 80.50 126 THR A CA 1
ATOM 1041 C C . THR A 1 126 ? 14.177 7.402 -0.597 1.00 80.50 126 THR A C 1
ATOM 1043 O O . THR A 1 126 ? 13.044 6.973 -0.812 1.00 80.50 126 THR A O 1
ATOM 1046 N N . GLU A 1 127 ? 15.218 6.952 -1.308 1.00 80.50 127 GLU A N 1
ATOM 1047 C CA . GLU A 1 127 ? 15.074 5.911 -2.331 1.00 80.50 127 GLU A CA 1
ATOM 1048 C C . GLU A 1 127 ? 14.660 4.567 -1.709 1.00 80.50 127 GLU A C 1
ATOM 1050 O O . GLU A 1 127 ? 13.735 3.944 -2.236 1.00 80.50 127 GLU A O 1
ATOM 1055 N N . GLN A 1 128 ? 15.234 4.183 -0.559 1.00 79.06 128 GLN A N 1
ATOM 1056 C CA . GLN A 1 128 ? 14.854 2.984 0.199 1.00 79.06 128 GLN A CA 1
ATOM 1057 C C . GLN A 1 128 ? 13.403 3.043 0.703 1.00 79.06 128 GLN A C 1
ATOM 1059 O O . GLN A 1 128 ? 12.645 2.115 0.431 1.00 79.06 128 GLN A O 1
ATOM 1064 N N . LEU A 1 129 ? 12.978 4.129 1.364 1.00 75.31 129 LEU A N 1
ATOM 1065 C CA . LEU A 1 129 ? 11.604 4.285 1.882 1.00 75.31 129 LEU A CA 1
ATOM 1066 C C . LEU A 1 129 ? 10.537 4.067 0.793 1.00 75.31 129 LEU A C 1
ATOM 1068 O O . LEU A 1 129 ? 9.478 3.483 1.038 1.00 75.31 129 LEU A O 1
ATOM 1072 N N . PHE A 1 130 ? 10.818 4.520 -0.430 1.00 78.31 130 PHE A N 1
ATOM 1073 C CA . PHE A 1 130 ? 9.898 4.407 -1.559 1.00 78.31 130 PHE A CA 1
ATOM 1074 C C . PHE A 1 130 ? 10.002 3.055 -2.291 1.00 78.31 130 PHE A C 1
ATOM 1076 O O . PHE A 1 130 ? 8.983 2.585 -2.805 1.00 78.31 130 PHE A O 1
ATOM 1083 N N . GLU A 1 131 ? 11.167 2.391 -2.309 1.00 73.25 131 GLU A N 1
ATOM 1084 C CA . GLU A 1 131 ? 11.292 1.004 -2.800 1.00 73.25 131 GLU A CA 1
ATOM 1085 C C . GLU A 1 131 ? 10.656 -0.011 -1.833 1.00 73.25 131 GLU A C 1
ATOM 1087 O O . GLU A 1 131 ? 9.959 -0.920 -2.287 1.00 73.25 131 GLU A O 1
ATOM 1092 N N . GLU A 1 132 ? 10.765 0.213 -0.519 1.00 68.56 132 GLU A N 1
ATOM 1093 C CA . GLU A 1 132 ? 10.007 -0.484 0.537 1.00 68.56 132 GLU A CA 1
ATOM 1094 C C . GLU A 1 132 ? 8.515 -0.107 0.576 1.00 68.56 132 GLU A C 1
ATOM 1096 O O . GLU A 1 132 ? 7.757 -0.644 1.378 1.00 68.56 132 GLU A O 1
ATOM 1101 N N . ARG A 1 133 ? 8.067 0.801 -0.302 1.00 67.50 133 ARG A N 1
ATOM 1102 C CA . ARG A 1 133 ? 6.661 1.210 -0.465 1.00 67.50 133 ARG A CA 1
ATOM 1103 C C . ARG A 1 133 ? 6.028 1.872 0.766 1.00 67.50 133 ARG A C 1
ATOM 1105 O O . ARG A 1 133 ? 4.803 1.991 0.797 1.00 67.50 133 ARG A O 1
ATOM 1112 N N . LYS A 1 134 ? 6.814 2.408 1.706 1.00 73.31 134 LYS A N 1
ATOM 1113 C CA . LYS A 1 134 ? 6.322 3.067 2.933 1.00 73.31 134 LYS A CA 1
ATOM 1114 C C . LYS A 1 134 ? 5.209 4.108 2.709 1.00 73.31 134 LYS A C 1
ATOM 1116 O O . LYS A 1 134 ? 4.228 4.053 3.448 1.00 73.31 134 LYS A O 1
ATOM 1121 N N . PRO A 1 135 ? 5.228 4.967 1.662 1.00 74.69 135 PRO A N 1
ATOM 1122 C CA . PRO A 1 135 ? 4.111 5.883 1.393 1.00 74.69 135 PRO A CA 1
ATOM 1123 C C . PRO A 1 135 ? 2.754 5.183 1.186 1.00 74.69 135 PRO A C 1
ATO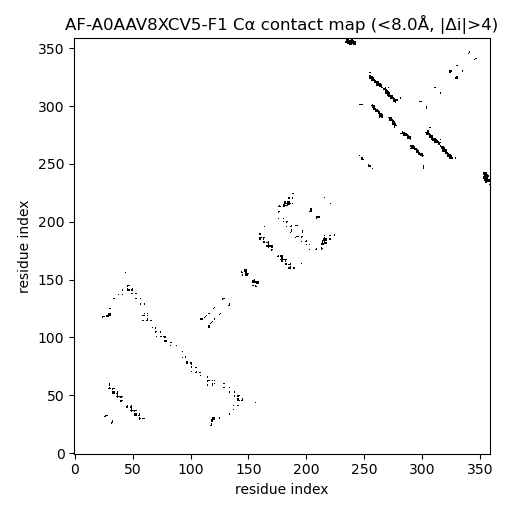M 1125 O O . PRO A 1 135 ? 1.710 5.754 1.488 1.00 74.69 135 PRO A O 1
ATOM 1128 N N . TYR A 1 136 ? 2.744 3.944 0.678 1.00 59.50 136 TYR A N 1
ATOM 1129 C CA . TYR A 1 136 ? 1.518 3.175 0.444 1.00 59.50 136 TYR A CA 1
ATOM 1130 C C . TYR A 1 136 ? 0.934 2.569 1.731 1.00 59.50 136 TYR A C 1
ATOM 1132 O O . TYR A 1 136 ? -0.279 2.371 1.794 1.00 59.50 136 TYR A O 1
ATOM 1140 N N . GLU A 1 137 ? 1.758 2.317 2.756 1.00 71.19 137 GLU A N 1
ATOM 1141 C CA . GLU A 1 137 ? 1.303 1.851 4.078 1.00 71.19 137 GLU A CA 1
ATOM 1142 C C . GLU A 1 137 ? 0.434 2.928 4.744 1.00 71.19 137 GLU A C 1
ATOM 1144 O O . GLU A 1 137 ? -0.711 2.664 5.118 1.00 71.19 137 GLU A O 1
ATOM 1149 N N . TYR A 1 138 ? 0.923 4.173 4.778 1.00 70.56 138 TYR A N 1
ATOM 1150 C CA . TYR A 1 138 ? 0.159 5.320 5.270 1.00 70.56 138 TYR A CA 1
ATOM 1151 C C . TYR A 1 138 ? -1.030 5.668 4.366 1.00 70.56 138 TYR A C 1
ATOM 1153 O O . TYR A 1 138 ? -2.138 5.868 4.866 1.00 70.56 138 TYR A O 1
ATOM 1161 N N . LEU A 1 139 ? -0.849 5.691 3.036 1.00 65.50 139 LEU A N 1
ATOM 1162 C CA . LEU A 1 139 ? -1.946 5.985 2.106 1.00 65.50 139 LEU A CA 1
ATOM 1163 C C . LEU A 1 139 ? -3.106 4.999 2.219 1.00 65.50 139 LEU A C 1
ATOM 1165 O O . LEU A 1 139 ? -4.243 5.427 2.051 1.00 65.50 139 LEU A O 1
ATOM 1169 N N . HIS A 1 140 ? -2.866 3.718 2.517 1.00 55.72 140 HIS A N 1
ATOM 1170 C CA . HIS A 1 140 ? -3.955 2.771 2.762 1.00 55.72 140 HIS A CA 1
ATOM 1171 C C . HIS A 1 140 ? -4.871 3.267 3.891 1.00 55.72 140 HIS A C 1
ATOM 1173 O O . HIS A 1 140 ? -6.084 3.366 3.699 1.00 55.72 140 HIS A O 1
ATOM 1179 N N . ILE A 1 141 ? -4.289 3.660 5.029 1.00 65.56 141 ILE A N 1
ATOM 1180 C CA . ILE A 1 141 ? -5.039 4.142 6.194 1.00 65.56 141 ILE A CA 1
ATOM 1181 C C . ILE A 1 141 ? -5.650 5.521 5.913 1.00 65.56 141 ILE A C 1
ATOM 1183 O O . ILE A 1 141 ? -6.838 5.722 6.157 1.00 65.56 141 ILE A O 1
ATOM 1187 N N . CYS A 1 142 ? -4.899 6.458 5.328 1.00 72.56 142 CYS A N 1
ATOM 1188 C CA . CYS A 1 142 ? -5.415 7.795 5.037 1.00 72.56 142 CYS A CA 1
ATOM 1189 C C . CYS A 1 142 ? -6.527 7.787 3.974 1.00 72.56 142 CYS A C 1
ATOM 1191 O O . CYS A 1 142 ? -7.519 8.486 4.154 1.00 72.56 142 CYS A O 1
ATOM 1193 N N . TYR A 1 143 ? -6.448 6.968 2.915 1.00 63.50 143 TYR A N 1
ATOM 1194 C CA . TYR A 1 143 ? -7.569 6.787 1.978 1.00 63.50 143 TYR A CA 1
ATOM 1195 C C . TYR A 1 143 ? -8.770 6.108 2.643 1.00 63.50 143 TYR A C 1
ATOM 1197 O O . TYR A 1 143 ? -9.908 6.470 2.344 1.00 63.50 143 TYR A O 1
ATOM 1205 N N . PHE A 1 144 ? -8.542 5.132 3.525 1.00 64.50 144 PHE A N 1
ATOM 1206 C CA . PHE A 1 144 ? -9.603 4.441 4.254 1.00 64.50 144 PHE A CA 1
ATOM 1207 C C . PHE A 1 144 ? -10.367 5.405 5.168 1.00 64.50 144 PHE A C 1
ATOM 1209 O O . PHE A 1 144 ? -11.585 5.527 5.033 1.00 64.50 144 PHE A O 1
ATOM 1216 N N . GLN A 1 145 ? -9.655 6.178 5.992 1.00 67.06 145 GLN A N 1
ATOM 1217 C CA . GLN A 1 145 ? -10.246 7.200 6.855 1.00 67.06 145 GLN A CA 1
ATOM 1218 C C . GLN A 1 145 ? -10.899 8.325 6.037 1.00 67.06 145 GLN A C 1
ATOM 1220 O O . GLN A 1 145 ? -12.073 8.602 6.249 1.00 67.06 145 GLN A O 1
ATOM 1225 N N . LYS A 1 146 ? -10.225 8.882 5.015 1.00 68.75 146 LYS A N 1
ATOM 1226 C CA . LYS A 1 146 ? -10.771 9.913 4.095 1.00 68.75 146 LYS A CA 1
ATOM 1227 C C . LYS A 1 146 ? -12.033 9.464 3.342 1.00 68.75 146 LYS A C 1
ATOM 1229 O O . LYS A 1 146 ? -12.831 10.294 2.914 1.00 68.75 146 LYS A O 1
ATOM 1234 N N . LYS A 1 147 ? -12.215 8.154 3.142 1.00 62.62 147 LYS A N 1
ATOM 1235 C CA . LYS A 1 147 ? -13.392 7.575 2.476 1.00 62.62 147 LYS A CA 1
ATOM 1236 C C . LYS A 1 147 ? -14.499 7.183 3.452 1.00 62.62 147 LYS A C 1
ATOM 1238 O O . LYS A 1 147 ? -15.665 7.226 3.069 1.00 62.62 147 LYS A O 1
ATOM 1243 N N . LEU A 1 148 ? -14.155 6.818 4.687 1.00 57.88 148 LEU A N 1
ATOM 1244 C CA . LEU A 1 148 ? -15.121 6.625 5.767 1.00 57.88 148 LEU A CA 1
ATOM 1245 C C . LEU A 1 148 ? -15.640 7.957 6.315 1.00 57.88 148 LEU A C 1
ATOM 1247 O O . LEU A 1 148 ? -16.788 8.002 6.731 1.00 57.88 148 LEU A O 1
ATOM 1251 N N . SER A 1 149 ? -14.849 9.030 6.283 1.00 61.50 149 SER A N 1
ATOM 1252 C CA . SER A 1 149 ? -15.243 10.342 6.800 1.00 61.50 149 SER A CA 1
ATOM 1253 C C . SER A 1 149 ? -16.233 11.098 5.911 1.00 61.50 149 SER A C 1
ATOM 1255 O O . SER A 1 149 ? -16.921 11.992 6.398 1.00 61.50 149 SER A O 1
ATOM 1257 N N . SER A 1 150 ? -16.353 10.764 4.621 1.00 59.03 150 SER A N 1
ATOM 1258 C CA . SER A 1 150 ? -17.195 11.539 3.703 1.00 59.03 150 SER A CA 1
ATOM 1259 C C . SER A 1 150 ? -18.685 11.165 3.771 1.00 59.03 150 SER A C 1
ATOM 1261 O O . SER A 1 150 ? -19.084 10.075 3.355 1.00 59.03 150 SER A O 1
ATOM 1263 N N . LEU A 1 151 ? -19.530 12.105 4.214 1.00 58.62 151 LEU A N 1
ATOM 1264 C CA . LEU A 1 151 ? -20.994 12.047 4.086 1.00 58.62 151 LEU A CA 1
ATOM 1265 C C . LEU A 1 151 ? -21.505 13.250 3.300 1.00 58.62 151 LEU A C 1
ATOM 1267 O O . LEU A 1 151 ? -21.194 14.390 3.617 1.00 58.62 151 LEU A O 1
ATOM 1271 N N . ASN A 1 152 ? -22.350 13.006 2.295 1.00 65.31 152 ASN A N 1
ATOM 1272 C CA . ASN A 1 152 ? -23.031 14.043 1.501 1.00 65.31 152 ASN A CA 1
ATOM 1273 C C . ASN A 1 152 ? -22.115 15.106 0.839 1.00 65.31 152 ASN A C 1
ATOM 1275 O O . ASN A 1 152 ? -22.627 16.086 0.305 1.00 65.31 152 ASN A O 1
ATOM 1279 N N . GLY A 1 153 ? -20.793 14.899 0.822 1.00 61.62 153 GLY A N 1
ATOM 1280 C CA . GLY A 1 153 ? -19.791 15.855 0.333 1.00 61.62 153 GLY A CA 1
ATOM 1281 C C . GLY A 1 153 ? -19.030 16.612 1.430 1.00 61.62 153 GLY A C 1
ATOM 1282 O O . GLY A 1 153 ? -18.060 17.292 1.112 1.00 61.62 153 GLY A O 1
ATOM 1283 N N . GLU A 1 154 ? -19.415 16.465 2.699 1.00 57.31 154 GLU A N 1
ATOM 1284 C CA . GLU A 1 154 ? -18.678 16.968 3.863 1.00 57.31 154 GLU A CA 1
ATOM 1285 C C . GLU A 1 154 ? -17.777 15.869 4.452 1.00 57.31 154 GLU A C 1
ATOM 1287 O O . GLU A 1 154 ? -18.049 14.675 4.299 1.00 57.31 154 GLU A O 1
ATOM 1292 N N . THR A 1 155 ? -16.684 16.276 5.101 1.00 57.69 155 THR A N 1
ATOM 1293 C CA . THR A 1 155 ? -15.702 15.385 5.738 1.00 57.69 155 THR A CA 1
ATOM 1294 C C . THR A 1 155 ? -15.906 15.417 7.250 1.00 57.69 155 THR A C 1
ATOM 1296 O O . THR A 1 155 ? -15.842 16.484 7.856 1.00 57.69 155 THR A O 1
ATOM 1299 N N . HIS A 1 156 ? -16.134 14.255 7.860 1.00 63.34 156 HIS A N 1
ATOM 1300 C CA . HIS A 1 156 ? -16.292 14.081 9.302 1.00 63.34 156 HIS A CA 1
ATOM 1301 C C . HIS A 1 156 ? -15.296 13.046 9.819 1.00 63.34 156 HIS A C 1
ATOM 1303 O O . HIS A 1 156 ? -15.459 11.844 9.587 1.00 63.34 156 HIS A O 1
ATOM 1309 N N . ASP A 1 157 ? -14.269 13.509 10.519 1.00 59.50 157 ASP A N 1
ATOM 1310 C CA . ASP A 1 157 ? -13.270 12.628 11.115 1.00 59.50 157 ASP A CA 1
ATOM 1311 C C . ASP A 1 157 ? -13.929 11.634 12.084 1.00 59.50 157 ASP A C 1
ATOM 1313 O O . ASP A 1 157 ? -14.971 11.907 12.688 1.00 59.50 157 ASP A O 1
ATOM 1317 N N . ASP A 1 158 ? -13.359 10.432 12.172 1.00 66.50 158 ASP A N 1
ATOM 1318 C CA . ASP A 1 158 ? -13.878 9.338 12.994 1.00 66.50 158 ASP A CA 1
ATOM 1319 C C . ASP A 1 158 ? -15.362 9.006 12.774 1.00 66.50 158 ASP A C 1
ATOM 1321 O O . ASP A 1 158 ? -16.087 8.716 13.728 1.00 66.50 158 ASP A O 1
ATOM 1325 N N . LEU A 1 159 ? -15.861 9.007 11.530 1.00 68.19 159 LEU A N 1
ATOM 1326 C CA . LEU A 1 159 ? -17.292 8.776 11.283 1.00 68.19 159 LEU A CA 1
ATOM 1327 C C . LEU A 1 159 ? -17.818 7.460 11.893 1.00 68.19 159 LEU A C 1
ATOM 1329 O O . LEU A 1 159 ? -18.920 7.431 12.448 1.00 68.19 159 LEU A O 1
ATOM 1333 N N . LEU A 1 160 ? -17.056 6.364 11.810 1.00 71.12 160 LEU A N 1
ATOM 1334 C CA . LEU A 1 160 ? -17.486 5.068 12.347 1.00 71.12 160 LEU A CA 1
ATOM 1335 C C . LEU A 1 160 ? -17.503 5.043 13.894 1.00 71.12 160 LEU A C 1
ATOM 1337 O O . LEU A 1 160 ? -18.539 4.665 14.447 1.00 71.12 160 LEU A O 1
ATOM 1341 N N . PRO A 1 161 ? -16.451 5.482 14.618 1.00 77.88 161 PRO A N 1
ATOM 1342 C CA . PRO A 1 161 ? -16.533 5.710 16.062 1.00 77.88 161 PRO A CA 1
ATOM 1343 C C . PRO A 1 161 ? -17.637 6.705 16.456 1.00 77.88 161 PRO A C 1
ATOM 1345 O O . PRO A 1 161 ? -18.477 6.395 17.304 1.00 77.88 161 PRO A O 1
ATOM 1348 N N . SER A 1 162 ? -17.707 7.878 15.823 1.00 74.12 162 SER A N 1
ATOM 1349 C CA . SER A 1 162 ? -18.641 8.951 16.194 1.00 74.12 162 SER A CA 1
ATOM 1350 C C . SER A 1 162 ? -20.116 8.565 16.024 1.00 74.12 162 SER A C 1
ATOM 1352 O O . SER A 1 162 ? -20.945 8.984 16.835 1.00 74.12 162 SER A O 1
ATOM 1354 N N . HIS A 1 163 ? -20.462 7.660 15.098 1.00 78.44 163 HIS A N 1
ATOM 1355 C CA . HIS A 1 163 ? -21.789 7.028 15.079 1.00 78.44 163 HIS A CA 1
ATOM 1356 C C . HIS A 1 163 ? -22.144 6.403 16.437 1.00 78.44 163 HIS A C 1
ATOM 1358 O O . HIS A 1 163 ? -23.239 6.632 16.954 1.00 78.44 163 HIS A O 1
ATOM 1364 N N . TYR A 1 164 ? -21.229 5.663 17.069 1.00 83.00 164 TYR A N 1
ATOM 1365 C CA . TYR A 1 164 ? -21.456 5.094 18.400 1.00 83.00 164 TYR A CA 1
ATOM 1366 C C . TYR A 1 164 ? -21.492 6.170 19.500 1.00 83.00 164 TYR A C 1
ATOM 1368 O O . TYR A 1 164 ? -22.305 6.062 20.423 1.00 83.00 164 TYR A O 1
ATOM 1376 N N . HIS A 1 165 ? -20.707 7.245 19.362 1.00 80.81 165 HIS A N 1
ATOM 1377 C CA . HIS A 1 165 ? -20.738 8.407 20.260 1.00 80.81 165 HIS A CA 1
ATOM 1378 C C . HIS A 1 165 ? -22.107 9.112 20.265 1.00 80.81 165 HIS A C 1
ATOM 1380 O O . HIS A 1 165 ? -22.641 9.417 21.334 1.00 80.81 165 HIS A O 1
ATOM 1386 N N . TYR A 1 166 ? -22.720 9.337 19.100 1.00 81.44 166 TYR A N 1
ATOM 1387 C CA . TYR A 1 166 ? -24.059 9.933 19.014 1.00 81.44 166 TYR A CA 1
ATOM 1388 C C . TYR A 1 166 ? -25.168 8.938 19.384 1.00 81.44 166 TYR A C 1
ATOM 1390 O O . TYR A 1 166 ? -26.144 9.308 20.049 1.00 81.44 166 TYR A O 1
ATOM 1398 N N . LEU A 1 167 ? -25.017 7.660 19.019 1.00 82.12 167 LEU A N 1
ATOM 1399 C CA . LEU A 1 167 ? -25.977 6.614 19.375 1.00 82.12 167 LEU A CA 1
ATOM 1400 C C . LEU A 1 167 ? -26.104 6.437 20.892 1.00 82.12 167 LEU A C 1
ATOM 1402 O O . LEU A 1 167 ? -27.233 6.306 21.366 1.00 82.12 167 LEU A O 1
ATOM 1406 N N . GLN A 1 168 ? -25.012 6.476 21.670 1.00 90.69 168 GLN A N 1
ATOM 1407 C CA . GLN A 1 168 ? -25.128 6.323 23.127 1.00 90.69 168 GLN A CA 1
ATOM 1408 C C . GLN A 1 168 ? -25.955 7.450 23.769 1.00 90.69 168 GLN A C 1
ATOM 1410 O O . GLN A 1 168 ? -26.853 7.157 24.561 1.00 90.69 168 GLN A O 1
ATOM 1415 N N . PHE A 1 169 ? -25.774 8.708 23.341 1.00 81.25 169 PHE A N 1
ATOM 1416 C CA . PHE A 1 169 ? -26.608 9.816 23.816 1.00 81.25 169 PHE A CA 1
ATOM 1417 C C . PHE A 1 169 ? -28.063 9.673 23.360 1.00 81.25 169 PHE A C 1
ATOM 1419 O O . PHE A 1 169 ? -28.976 9.893 24.157 1.00 81.25 169 PHE A O 1
ATOM 1426 N N . THR A 1 170 ? -28.296 9.262 22.111 1.00 81.12 170 THR A N 1
ATOM 1427 C CA . THR A 1 170 ? -29.648 9.046 21.570 1.00 81.12 170 THR A CA 1
ATOM 1428 C C . THR A 1 170 ? -30.403 7.988 22.380 1.00 81.12 170 THR A C 1
ATOM 1430 O O . THR A 1 170 ? -31.493 8.256 22.888 1.00 81.12 170 THR A O 1
ATOM 1433 N N . TYR A 1 171 ? -29.801 6.814 22.593 1.00 90.94 171 TYR A N 1
ATOM 1434 C CA . TYR A 1 171 ? -30.408 5.748 23.391 1.00 90.94 171 TYR A CA 1
ATOM 1435 C C . TYR A 1 171 ? -30.591 6.145 24.860 1.00 90.94 171 TYR A C 1
ATOM 1437 O O . TYR A 1 171 ? -31.632 5.835 25.440 1.00 90.94 171 TYR A O 1
ATOM 1445 N N . PHE A 1 172 ? -29.652 6.894 25.448 1.00 90.25 172 PHE A N 1
ATOM 1446 C CA . PHE A 1 172 ? -29.792 7.410 26.811 1.00 90.25 172 PHE A CA 1
ATOM 1447 C C . PHE A 1 172 ? -30.988 8.368 26.949 1.00 90.25 172 PHE A C 1
ATOM 1449 O O . PHE A 1 172 ? -31.793 8.215 27.869 1.00 90.25 172 PHE A O 1
ATOM 1456 N N . LYS A 1 173 ? -31.180 9.300 26.001 1.00 88.75 173 LYS A N 1
ATOM 1457 C CA . LYS A 1 173 ? -32.363 10.187 25.964 1.00 88.75 173 LYS A CA 1
ATOM 1458 C C . LYS A 1 173 ? -33.672 9.409 25.766 1.00 88.75 173 LYS A C 1
ATOM 1460 O O . LYS A 1 173 ? -34.690 9.797 26.331 1.00 88.75 173 LYS A O 1
ATOM 1465 N N . MET A 1 174 ? -33.638 8.292 25.035 1.00 90.75 174 MET A N 1
ATOM 1466 C CA . MET A 1 174 ? -34.764 7.356 24.877 1.00 90.75 174 MET A CA 1
ATOM 1467 C C . MET A 1 174 ? -34.962 6.398 26.073 1.00 90.75 174 MET A C 1
ATOM 1469 O O . MET A 1 174 ? -35.869 5.570 26.039 1.00 90.75 174 MET A O 1
ATOM 1473 N N . GLN A 1 175 ? -34.137 6.491 27.123 1.00 93.19 175 GLN A N 1
ATOM 1474 C CA . GLN A 1 175 ? -34.082 5.570 28.272 1.00 93.19 175 GLN A CA 1
ATOM 1475 C C . GLN A 1 175 ? -33.738 4.102 27.930 1.00 93.19 175 GLN A C 1
ATOM 1477 O O . GLN A 1 175 ? -33.857 3.223 28.787 1.00 93.19 175 GLN A O 1
ATOM 1482 N N . ASP A 1 176 ? -33.240 3.820 26.721 1.00 95.25 176 ASP A N 1
ATOM 1483 C CA . ASP A 1 176 ? -32.717 2.505 26.336 1.00 95.25 176 ASP A CA 1
ATOM 1484 C C . ASP A 1 176 ? -31.276 2.343 26.840 1.00 95.25 176 ASP A C 1
ATOM 1486 O O . ASP A 1 176 ? -30.289 2.401 26.102 1.00 95.25 176 ASP A O 1
ATOM 1490 N N . LEU A 1 177 ? -31.159 2.168 28.157 1.00 95.75 177 LEU A N 1
ATOM 1491 C CA . LEU A 1 177 ? -29.872 2.087 28.843 1.00 95.75 177 LEU A CA 1
ATOM 1492 C C . LEU A 1 177 ? -29.012 0.911 28.352 1.00 95.75 177 LEU A C 1
ATOM 1494 O O . LEU A 1 177 ? -27.788 1.026 28.372 1.00 95.75 177 LEU A O 1
ATOM 1498 N N . ARG A 1 178 ? -29.611 -0.190 27.862 1.00 95.81 178 ARG A N 1
ATOM 1499 C CA . ARG A 1 178 ? -28.838 -1.302 27.282 1.00 95.81 178 ARG A CA 1
ATOM 1500 C C . ARG A 1 178 ? -28.175 -0.869 25.978 1.00 95.81 178 ARG A C 1
ATOM 1502 O O . ARG A 1 178 ? -26.965 -1.033 25.852 1.00 95.81 178 ARG A O 1
ATOM 1509 N N . LYS A 1 179 ? -28.922 -0.290 25.029 1.00 91.00 179 LYS A N 1
ATOM 1510 C CA . LYS A 1 179 ? -28.325 0.166 23.762 1.00 91.00 179 LYS A CA 1
ATOM 1511 C C . LYS A 1 179 ? -27.355 1.337 23.954 1.00 91.00 179 LYS A C 1
ATOM 1513 O O . LYS A 1 179 ? -26.394 1.433 23.193 1.00 91.00 179 LYS A O 1
ATOM 1518 N N . ALA A 1 180 ? -27.552 2.175 24.977 1.00 93.06 180 ALA A N 1
ATOM 1519 C CA . ALA A 1 180 ? -26.602 3.226 25.342 1.00 93.06 180 ALA A CA 1
ATOM 1520 C C . ALA A 1 180 ? -25.245 2.644 25.783 1.00 93.06 180 ALA A C 1
ATOM 1522 O O . ALA A 1 180 ? -24.220 2.964 25.185 1.00 93.06 180 ALA A O 1
ATOM 1523 N N . CYS A 1 181 ? -25.239 1.726 26.757 1.00 97.12 181 CYS A N 1
ATOM 1524 C CA . CYS A 1 181 ? -24.016 1.069 27.242 1.00 97.12 181 CYS A CA 1
ATOM 1525 C C . CYS A 1 181 ? -23.326 0.234 26.148 1.00 97.12 181 CYS A C 1
ATOM 1527 O O . CYS A 1 181 ? -22.104 0.259 26.022 1.00 97.12 181 CYS A O 1
ATOM 1529 N N . GLN A 1 182 ? -24.102 -0.448 25.303 1.00 93.50 182 GLN A N 1
ATOM 1530 C CA . GLN A 1 182 ? -23.582 -1.193 24.156 1.00 93.50 182 GLN A CA 1
ATOM 1531 C C . GLN A 1 182 ? -22.931 -0.272 23.110 1.00 93.50 182 GLN A C 1
ATOM 1533 O O . GLN A 1 182 ? -21.918 -0.641 22.517 1.00 93.50 182 GLN A O 1
ATOM 1538 N N . ALA A 1 183 ? -23.471 0.927 22.874 1.00 86.94 183 ALA A N 1
ATOM 1539 C CA . ALA A 1 183 ? -22.845 1.908 21.989 1.00 86.94 183 ALA A CA 1
ATOM 1540 C C . ALA A 1 183 ? -21.547 2.481 22.599 1.00 86.94 183 ALA A C 1
ATOM 1542 O O . ALA A 1 183 ? -20.541 2.523 21.898 1.00 86.94 183 ALA A O 1
ATOM 1543 N N . VAL A 1 184 ? -21.514 2.785 23.905 1.00 95.56 184 VAL A N 1
ATOM 1544 C CA . VAL A 1 184 ? -20.270 3.130 24.634 1.00 95.56 184 VAL A CA 1
ATOM 1545 C C . VAL A 1 184 ? -19.204 2.040 24.458 1.00 95.56 184 VAL A C 1
ATOM 1547 O O . VAL A 1 184 ? -18.091 2.326 24.028 1.00 95.56 184 VAL A O 1
ATOM 1550 N N . ALA A 1 185 ? -19.560 0.776 24.702 1.00 94.06 185 ALA A N 1
ATOM 1551 C CA . ALA A 1 185 ? -18.647 -0.353 24.532 1.00 94.06 185 ALA A CA 1
ATOM 1552 C C . ALA A 1 185 ? -18.207 -0.559 23.068 1.00 94.06 185 ALA A C 1
ATOM 1554 O O . ALA A 1 185 ? -17.097 -1.014 22.820 1.00 94.06 185 ALA A O 1
ATOM 1555 N N . SER A 1 186 ? -19.049 -0.200 22.092 1.00 87.25 186 SER A N 1
ATOM 1556 C CA . SER A 1 186 ? -18.699 -0.258 20.663 1.00 87.25 186 SER A CA 1
ATOM 1557 C C . SER A 1 186 ? -17.689 0.816 20.268 1.00 87.25 186 SER A C 1
ATOM 1559 O O . SER A 1 186 ? -16.797 0.528 19.482 1.00 87.25 186 SER A O 1
ATOM 1561 N N . TYR A 1 187 ? -17.793 2.024 20.828 1.00 90.06 187 TYR A N 1
ATOM 1562 C CA . TYR A 1 187 ? -16.824 3.103 20.610 1.00 90.06 187 TYR A CA 1
ATOM 1563 C C . TYR A 1 187 ? -15.437 2.745 21.165 1.00 90.06 187 TYR A C 1
ATOM 1565 O O . TYR A 1 187 ? -14.428 2.916 20.484 1.00 90.06 187 TYR A O 1
ATOM 1573 N N . LEU A 1 188 ? -15.393 2.185 22.379 1.00 90.75 188 LEU A N 1
ATOM 1574 C CA . LEU A 1 188 ? -14.153 1.802 23.068 1.00 90.75 188 LEU A CA 1
ATOM 1575 C C . LEU A 1 188 ? -13.391 0.640 22.391 1.00 90.75 188 LEU A C 1
ATOM 1577 O O . LEU A 1 188 ? -12.275 0.338 22.802 1.00 90.75 188 LEU A O 1
ATOM 1581 N N . LEU A 1 189 ? -13.946 0.002 21.348 1.00 84.25 189 LEU A N 1
ATOM 1582 C CA . LEU A 1 189 ? -13.187 -0.908 20.475 1.00 84.25 189 LEU A CA 1
ATOM 1583 C C . LEU A 1 189 ? -12.238 -0.176 19.513 1.00 84.25 189 LEU A C 1
ATOM 1585 O O . LEU A 1 189 ? -11.286 -0.787 19.039 1.00 84.25 189 LEU A O 1
ATOM 1589 N N . PHE A 1 190 ? -12.521 1.091 19.201 1.00 81.19 190 PHE A N 1
ATOM 1590 C CA . PHE A 1 190 ? -11.713 1.927 18.310 1.00 81.19 190 PHE A CA 1
ATOM 1591 C C . PHE A 1 190 ? -10.781 2.828 19.125 1.00 81.19 190 PHE A C 1
ATOM 1593 O O . PHE A 1 190 ? -9.582 2.868 18.868 1.00 81.19 190 PHE A O 1
ATOM 1600 N N . TYR A 1 191 ? -11.327 3.482 20.157 1.00 82.75 191 TYR A N 1
ATOM 1601 C CA . TYR A 1 191 ? -10.591 4.387 21.044 1.00 82.75 191 TYR A CA 1
ATOM 1602 C C . TYR A 1 191 ? -10.723 3.944 22.508 1.00 82.75 191 TYR A C 1
ATOM 1604 O O . TYR A 1 191 ? -11.565 4.476 23.235 1.00 82.75 191 TYR A O 1
ATOM 1612 N N . PRO A 1 192 ? -9.928 2.947 22.953 1.00 88.62 192 PRO A N 1
ATOM 1613 C CA . PRO A 1 192 ? -10.034 2.378 24.299 1.00 88.62 192 PRO A CA 1
ATOM 1614 C C . PRO A 1 192 ? -9.663 3.374 25.408 1.00 88.62 192 PRO A C 1
ATOM 1616 O O . PRO A 1 192 ? -10.222 3.298 26.500 1.00 88.62 192 PRO A O 1
ATOM 1619 N N . ASP A 1 193 ? -8.772 4.325 25.116 1.00 85.88 193 ASP A N 1
ATOM 1620 C CA . ASP A 1 193 ? -8.251 5.317 26.066 1.00 85.88 193 ASP A CA 1
ATOM 1621 C C . ASP A 1 193 ? -9.018 6.660 26.053 1.00 85.88 193 ASP A C 1
ATOM 1623 O O . ASP A 1 193 ? -8.584 7.639 26.664 1.00 85.88 193 ASP A O 1
ATOM 1627 N N . ASP A 1 194 ? -10.171 6.741 25.374 1.00 88.25 194 ASP A N 1
ATOM 1628 C CA . ASP A 1 194 ? -10.982 7.965 25.326 1.00 88.25 194 ASP A CA 1
ATOM 1629 C C . ASP A 1 194 ? -11.564 8.304 26.711 1.00 88.25 194 ASP A C 1
ATOM 1631 O O . ASP A 1 194 ? -12.557 7.729 27.167 1.00 88.25 194 ASP A O 1
ATOM 1635 N N . TYR A 1 195 ? -10.968 9.298 27.374 1.00 90.12 195 TYR A N 1
ATOM 1636 C CA . TYR A 1 195 ? -11.382 9.783 28.693 1.00 90.12 195 TYR A CA 1
ATOM 1637 C C . TYR A 1 195 ? -12.861 10.198 28.776 1.00 90.12 195 TYR A C 1
ATOM 1639 O O . TYR A 1 195 ? -13.481 10.034 29.830 1.00 90.12 195 TYR A O 1
ATOM 1647 N N . THR A 1 196 ? -13.449 10.716 27.695 1.00 86.56 196 THR A N 1
ATOM 1648 C CA . THR A 1 196 ? -14.866 11.111 27.654 1.00 86.56 196 THR A CA 1
ATOM 1649 C C . THR A 1 196 ? -15.755 9.875 27.626 1.00 86.56 196 THR A C 1
ATOM 1651 O O . THR A 1 196 ? -16.718 9.783 28.390 1.00 86.56 196 THR A O 1
ATOM 1654 N N . MET A 1 197 ? -15.422 8.889 26.794 1.00 89.69 197 MET A N 1
ATOM 1655 C CA . MET A 1 197 ? -16.196 7.658 26.667 1.00 89.69 197 MET A CA 1
ATOM 1656 C C . MET A 1 197 ? -16.025 6.731 27.880 1.00 89.69 197 MET A C 1
ATOM 1658 O O . MET A 1 197 ? -17.008 6.152 28.343 1.00 89.69 197 MET A O 1
ATOM 1662 N N . LEU A 1 198 ? -14.832 6.677 28.479 1.00 94.56 198 LEU A N 1
ATOM 1663 C CA . LEU A 1 198 ? -14.575 6.027 29.769 1.00 94.56 198 LEU A CA 1
ATOM 1664 C C . LEU A 1 198 ? -15.337 6.712 30.921 1.00 94.56 198 LEU A C 1
ATOM 1666 O O . LEU A 1 198 ? -15.874 6.038 31.805 1.00 94.56 198 LEU A O 1
ATOM 1670 N N . SER A 1 199 ? -15.455 8.045 30.902 1.00 92.94 199 SER A N 1
ATOM 1671 C CA . SER A 1 199 ? -16.289 8.793 31.856 1.00 92.94 199 SER A CA 1
ATOM 1672 C C . SER A 1 199 ? -17.782 8.484 31.672 1.00 92.94 199 SER A C 1
ATOM 1674 O O . SER A 1 199 ? -18.472 8.184 32.649 1.00 92.94 199 SER A O 1
ATOM 1676 N N . ASN A 1 200 ? -18.272 8.445 30.426 1.00 92.25 200 ASN A N 1
ATOM 1677 C CA . ASN A 1 200 ? -19.645 8.041 30.099 1.00 92.25 200 ASN A CA 1
ATOM 1678 C C . ASN A 1 200 ? -19.937 6.596 30.536 1.00 92.25 200 ASN A C 1
ATOM 1680 O O . ASN A 1 200 ? -20.985 6.336 31.128 1.00 92.25 200 ASN A O 1
ATOM 1684 N N . MET A 1 201 ? -18.998 5.667 30.314 1.00 95.69 201 MET A N 1
ATOM 1685 C CA . MET A 1 201 ? -19.076 4.285 30.795 1.00 95.69 201 MET A CA 1
ATOM 1686 C C . MET A 1 201 ? -19.258 4.249 32.315 1.00 95.69 201 MET A C 1
ATOM 1688 O O . MET A 1 201 ? -20.243 3.702 32.807 1.00 95.69 201 MET A O 1
ATOM 1692 N N . LYS A 1 202 ? -18.364 4.914 33.055 1.00 96.06 202 LYS A N 1
ATOM 1693 C CA . LYS A 1 202 ? -18.398 4.998 34.521 1.00 96.06 202 LYS A CA 1
ATOM 1694 C C . LYS A 1 202 ? -19.684 5.645 35.050 1.00 96.06 202 LYS A C 1
ATOM 1696 O O . LYS A 1 202 ? -20.219 5.191 36.061 1.00 96.06 202 LYS A O 1
ATOM 1701 N N . TYR A 1 203 ? -20.190 6.679 34.376 1.00 95.38 203 TYR A N 1
ATOM 1702 C CA . TYR A 1 203 ? -21.463 7.317 34.713 1.00 95.38 203 TYR A CA 1
ATOM 1703 C C . TYR A 1 203 ? -22.645 6.357 34.521 1.00 95.38 203 TYR A C 1
ATOM 1705 O O . TYR A 1 203 ? -23.461 6.210 35.431 1.00 95.38 203 TYR A O 1
ATOM 1713 N N . TYR A 1 204 ? -22.717 5.653 33.385 1.00 96.19 204 TYR A N 1
ATOM 1714 C CA . TYR A 1 204 ? -23.791 4.694 33.122 1.00 96.19 204 TYR A CA 1
ATOM 1715 C C . TYR A 1 204 ? -23.728 3.472 34.052 1.00 96.19 204 TYR A C 1
ATOM 1717 O O . TYR A 1 204 ? -24.771 3.088 34.580 1.00 96.19 204 TYR A O 1
ATOM 1725 N N . SER A 1 205 ? -22.545 2.924 34.356 1.00 94.88 205 SER A N 1
ATOM 1726 C CA . SER A 1 205 ? -22.379 1.856 35.362 1.00 94.88 205 SER A CA 1
ATOM 1727 C C . SER A 1 205 ? -22.883 2.253 36.756 1.00 94.88 205 SER A C 1
ATOM 1729 O O . SER A 1 205 ? -23.300 1.393 37.525 1.00 94.88 205 SER A O 1
ATOM 1731 N N . GLY A 1 206 ? -22.888 3.549 37.089 1.00 95.12 206 GLY A N 1
ATOM 1732 C CA . GLY A 1 206 ? -23.424 4.067 38.351 1.00 95.12 206 GLY A CA 1
ATOM 1733 C C . GLY A 1 206 ? -24.958 4.134 38.436 1.00 95.12 206 GLY A C 1
ATOM 1734 O O . GLY A 1 206 ? -25.489 4.491 39.488 1.00 95.12 206 GLY A O 1
ATOM 1735 N N . LEU A 1 207 ? -25.695 3.829 37.360 1.00 95.31 207 LEU A N 1
ATOM 1736 C CA . LEU A 1 207 ? -27.156 3.952 37.324 1.00 95.31 207 LEU A CA 1
ATOM 1737 C C . LEU A 1 207 ? -27.851 2.667 37.824 1.00 95.31 207 LEU A C 1
ATOM 1739 O O . LEU A 1 207 ? -27.615 1.605 37.250 1.00 95.31 207 LEU A O 1
ATOM 1743 N N . PRO A 1 208 ? -28.823 2.728 38.765 1.00 93.81 208 PRO A N 1
ATOM 1744 C CA . PRO A 1 208 ? -29.460 1.540 39.372 1.00 93.81 208 PRO A CA 1
ATOM 1745 C C . PRO A 1 208 ? -30.212 0.564 38.441 1.00 93.81 208 PRO A C 1
ATOM 1747 O O . PRO A 1 208 ? -30.769 -0.424 38.912 1.00 93.81 208 PRO A O 1
ATOM 1750 N N . LYS A 1 209 ? -30.303 0.858 37.138 1.00 93.12 209 LYS A N 1
ATOM 1751 C CA . LYS A 1 209 ? -30.939 0.016 36.106 1.00 93.12 209 LYS A CA 1
ATOM 1752 C C . LYS A 1 209 ? -29.941 -0.581 35.101 1.00 93.12 209 LYS A C 1
ATOM 1754 O O . LYS A 1 209 ? -30.358 -1.352 34.234 1.00 93.12 209 LYS A O 1
ATOM 1759 N N . VAL A 1 210 ? -28.670 -0.187 35.173 1.00 95.62 210 VAL A N 1
ATOM 1760 C CA . VAL A 1 210 ? -27.586 -0.700 34.328 1.00 95.62 210 VAL A CA 1
ATOM 1761 C C . VAL A 1 210 ? -26.985 -1.945 34.978 1.00 95.62 210 VAL A C 1
ATOM 1763 O O . VAL A 1 210 ? -27.114 -2.167 36.181 1.00 95.62 210 VAL A O 1
ATOM 1766 N N . LYS A 1 211 ? -26.390 -2.796 34.147 1.00 94.69 211 LYS A N 1
ATOM 1767 C CA . LYS A 1 211 ? -25.679 -4.014 34.528 1.00 94.69 211 LYS A CA 1
ATOM 1768 C C . LYS A 1 211 ? -24.418 -4.116 33.686 1.00 94.69 211 LYS A C 1
ATOM 1770 O O . LYS A 1 211 ? -24.404 -3.624 32.558 1.00 94.69 211 LYS A O 1
ATOM 1775 N N . ASP A 1 212 ? -23.417 -4.834 34.174 1.00 90.06 212 ASP A N 1
ATOM 1776 C CA . ASP A 1 212 ? -22.160 -5.029 33.442 1.00 90.06 212 ASP A CA 1
ATOM 1777 C C . ASP A 1 212 ? -22.386 -5.733 32.087 1.00 90.06 212 ASP A C 1
ATOM 1779 O O . ASP A 1 212 ? -21.746 -5.397 31.093 1.00 90.06 212 ASP A O 1
ATOM 1783 N N . ASP A 1 213 ? -23.397 -6.612 31.992 1.00 93.62 213 ASP A N 1
ATOM 1784 C CA . ASP A 1 213 ? -23.799 -7.283 30.743 1.00 93.62 213 ASP A CA 1
ATOM 1785 C C . ASP A 1 213 ? -24.391 -6.343 29.670 1.00 93.62 213 ASP A C 1
ATOM 1787 O O . ASP A 1 213 ? -24.664 -6.772 28.548 1.00 93.62 213 ASP A O 1
ATOM 1791 N N . TYR A 1 214 ? -24.603 -5.060 29.985 1.00 96.50 214 TYR A N 1
ATOM 1792 C CA . TYR A 1 214 ? -25.036 -4.062 29.005 1.00 96.50 214 TYR A CA 1
ATOM 1793 C C . TYR A 1 214 ? -23.851 -3.473 28.220 1.00 96.50 214 TYR A C 1
ATOM 1795 O O . TYR A 1 214 ? -24.062 -2.959 27.124 1.00 96.50 214 TYR A O 1
ATOM 1803 N N . PHE A 1 215 ? -22.616 -3.577 28.726 1.00 95.94 215 PHE A N 1
ATOM 1804 C CA . PHE A 1 215 ? -21.398 -3.096 28.058 1.00 95.94 215 PHE A CA 1
ATOM 1805 C C . PHE A 1 215 ? -20.788 -4.143 27.116 1.00 95.94 215 PHE A C 1
ATOM 1807 O O . PHE A 1 215 ? -19.572 -4.297 27.033 1.00 95.94 215 PHE A O 1
ATOM 1814 N N . GLN A 1 216 ? -21.634 -4.871 26.383 1.00 93.31 216 GLN A N 1
ATOM 1815 C CA . GLN A 1 216 ? -21.177 -5.718 25.285 1.00 93.31 216 GLN A CA 1
ATOM 1816 C C . GLN A 1 216 ? -21.197 -4.918 23.975 1.00 93.31 216 GLN A C 1
ATOM 1818 O O . GLN A 1 216 ? -22.269 -4.431 23.592 1.00 93.31 216 GLN A O 1
ATOM 1823 N N . PRO A 1 217 ? -20.052 -4.777 23.277 1.00 92.56 217 PRO A N 1
ATOM 1824 C CA . PRO A 1 217 ? -19.995 -4.109 21.985 1.00 92.56 217 PRO A CA 1
ATOM 1825 C C . PRO A 1 217 ? -20.924 -4.757 20.950 1.00 92.56 217 PRO A C 1
ATOM 1827 O O . PRO A 1 217 ? -21.347 -5.907 21.077 1.00 92.56 217 PRO A O 1
ATOM 1830 N N . ARG A 1 218 ? -21.245 -4.006 19.900 1.00 86.81 218 ARG A N 1
ATOM 1831 C CA . ARG A 1 218 ? -22.075 -4.468 18.786 1.00 86.81 218 ARG A CA 1
ATOM 1832 C C . ARG A 1 218 ? -21.359 -5.509 17.931 1.00 86.81 218 ARG A C 1
ATOM 1834 O O . ARG A 1 218 ? -20.171 -5.380 17.652 1.00 86.81 218 ARG A O 1
ATOM 1841 N N . GLU A 1 219 ? -22.098 -6.507 17.453 1.00 81.56 219 GLU A N 1
ATOM 1842 C CA . GLU A 1 219 ? -21.548 -7.607 16.651 1.00 81.56 219 GLU A CA 1
ATOM 1843 C C . GLU A 1 219 ? -20.986 -7.112 15.300 1.00 81.56 219 GLU A C 1
ATOM 1845 O O . GLU A 1 219 ? -20.035 -7.679 14.767 1.00 81.56 219 GLU A O 1
ATOM 1850 N N . GLU A 1 220 ? -21.537 -6.033 14.732 1.00 74.25 220 GLU A N 1
ATOM 1851 C CA . GLU A 1 220 ? -20.967 -5.341 13.571 1.00 74.25 220 GLU A CA 1
ATOM 1852 C C . GLU A 1 220 ? -19.623 -4.650 13.877 1.00 74.25 220 GLU A C 1
ATOM 1854 O O . GLU A 1 220 ? -18.688 -4.787 13.090 1.00 74.25 220 GLU A O 1
ATOM 1859 N N . ALA A 1 221 ? -19.480 -3.999 15.038 1.00 74.25 221 ALA A N 1
ATOM 1860 C CA . ALA A 1 221 ? -18.233 -3.350 15.457 1.00 74.25 221 ALA A CA 1
ATOM 1861 C C . ALA A 1 221 ? -17.140 -4.380 15.791 1.00 74.25 221 ALA A C 1
ATOM 1863 O O . ALA A 1 221 ? -16.002 -4.245 15.345 1.00 74.25 221 ALA A O 1
ATOM 1864 N N . ILE A 1 222 ? -17.505 -5.458 16.497 1.00 79.00 222 ILE A N 1
ATOM 1865 C CA . ILE A 1 222 ? -16.607 -6.585 16.794 1.00 79.00 222 ILE A CA 1
ATOM 1866 C C . ILE A 1 222 ? -16.091 -7.207 15.495 1.00 79.00 222 ILE A C 1
ATOM 1868 O O . ILE A 1 222 ? -14.883 -7.363 15.339 1.00 79.00 222 ILE A O 1
ATOM 1872 N N . ARG A 1 223 ? -16.979 -7.525 14.540 1.00 64.94 223 ARG A N 1
ATOM 1873 C CA . ARG A 1 223 ? -16.576 -8.116 13.251 1.00 64.94 223 ARG A CA 1
ATOM 1874 C C . ARG A 1 223 ? -15.705 -7.184 12.415 1.00 64.94 223 ARG A C 1
ATOM 1876 O O . ARG A 1 223 ? -14.817 -7.676 11.730 1.00 64.94 223 ARG A O 1
ATOM 1883 N N . TYR A 1 224 ? -15.936 -5.872 12.475 1.00 71.69 224 TYR A N 1
ATOM 1884 C CA . TYR A 1 224 ? -15.084 -4.884 11.814 1.00 71.69 224 TYR A CA 1
ATOM 1885 C C . TYR A 1 224 ? -13.666 -4.896 12.399 1.00 71.69 224 TYR A C 1
ATOM 1887 O O . TYR A 1 224 ? -12.717 -5.129 11.661 1.00 71.69 224 TYR A O 1
ATOM 1895 N N . VAL A 1 225 ? -13.518 -4.731 13.718 1.00 71.88 225 VAL A N 1
ATOM 1896 C CA . VAL A 1 225 ? -12.196 -4.660 14.369 1.00 71.88 225 VAL A CA 1
ATOM 1897 C C . VAL A 1 225 ? -11.463 -6.006 14.306 1.00 71.88 225 VAL A C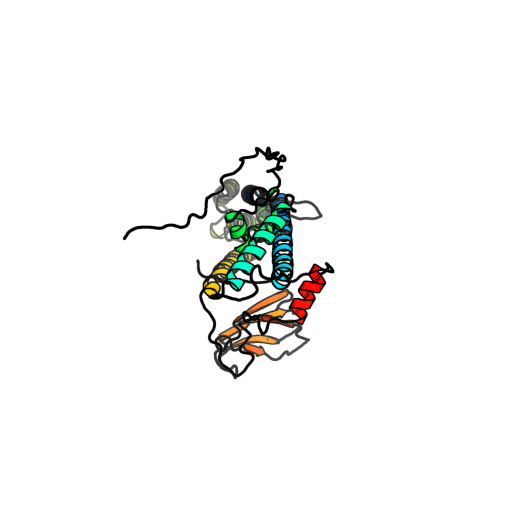 1
ATOM 1899 O O . VAL A 1 225 ? -10.262 -6.048 14.063 1.00 71.88 225 VAL A O 1
ATOM 1902 N N . GLN A 1 226 ? -12.174 -7.133 14.421 1.00 69.56 226 GLN A N 1
ATOM 1903 C CA . GLN A 1 226 ? -11.590 -8.457 14.176 1.00 69.56 226 GLN A CA 1
ATOM 1904 C C . GLN A 1 226 ? -11.103 -8.621 12.734 1.00 69.56 226 GLN A C 1
ATOM 1906 O O . GLN A 1 226 ? -10.045 -9.213 12.523 1.00 69.56 226 GLN A O 1
ATOM 1911 N N . ARG A 1 227 ? -11.853 -8.111 11.747 1.00 57.44 227 ARG A N 1
ATOM 1912 C CA . ARG A 1 227 ? -11.448 -8.139 10.339 1.00 57.44 227 ARG A CA 1
ATOM 1913 C C . ARG A 1 227 ? -10.224 -7.262 10.103 1.00 57.44 227 ARG A C 1
ATOM 1915 O O . ARG A 1 227 ? -9.289 -7.754 9.496 1.00 57.44 227 ARG A O 1
ATOM 1922 N N . ASP A 1 228 ? -10.209 -6.037 10.611 1.00 60.09 228 ASP A N 1
ATOM 1923 C CA . ASP A 1 228 ? -9.085 -5.102 10.492 1.00 60.09 228 ASP A CA 1
ATOM 1924 C C . ASP A 1 228 ? -7.791 -5.669 11.104 1.00 60.09 228 ASP A C 1
ATOM 1926 O O . ASP A 1 228 ? -6.760 -5.740 10.437 1.00 60.09 228 ASP A O 1
ATOM 1930 N N . ILE A 1 229 ? -7.868 -6.224 12.321 1.00 66.94 229 ILE A N 1
ATOM 1931 C CA . ILE A 1 229 ? -6.745 -6.922 12.965 1.00 66.94 229 ILE A CA 1
ATOM 1932 C C . ILE A 1 229 ? -6.291 -8.132 12.135 1.00 66.94 229 ILE A C 1
ATOM 1934 O O . ILE A 1 229 ? -5.094 -8.407 12.058 1.00 66.94 229 ILE A O 1
ATOM 1938 N N . TYR A 1 230 ? -7.214 -8.883 11.529 1.00 56.47 230 TYR A N 1
ATOM 1939 C CA . TYR A 1 230 ? -6.880 -10.078 10.749 1.00 56.47 230 TYR A CA 1
ATOM 1940 C C . TYR A 1 230 ? -6.332 -9.743 9.356 1.00 56.47 230 TYR A C 1
ATOM 1942 O O . TYR A 1 230 ? -5.386 -10.383 8.914 1.00 56.47 230 TYR A O 1
ATOM 1950 N N . GLU A 1 231 ? -6.858 -8.713 8.693 1.00 51.53 231 GLU A N 1
ATOM 1951 C CA . GLU A 1 231 ? -6.350 -8.189 7.424 1.00 51.53 231 GLU A CA 1
ATOM 1952 C C . GLU A 1 231 ? -4.999 -7.500 7.629 1.00 51.53 231 GLU A C 1
ATOM 1954 O O . GLU A 1 231 ? -4.107 -7.730 6.829 1.00 51.53 231 GLU A O 1
ATOM 1959 N N . THR A 1 232 ? -4.774 -6.797 8.743 1.00 49.47 232 THR A N 1
ATOM 1960 C CA . THR A 1 232 ? -3.455 -6.263 9.131 1.00 49.47 232 THR A CA 1
ATOM 1961 C C . THR A 1 232 ? -2.462 -7.374 9.483 1.00 49.47 232 THR A C 1
ATOM 1963 O O . THR A 1 232 ? -1.290 -7.294 9.126 1.00 49.47 232 THR A O 1
ATOM 1966 N N . ARG A 1 233 ? -2.901 -8.453 10.148 1.00 58.50 233 ARG A N 1
ATOM 1967 C CA . ARG A 1 233 ? -2.041 -9.618 10.430 1.00 58.50 233 ARG A CA 1
ATOM 1968 C C . ARG A 1 233 ? -1.724 -10.431 9.189 1.00 58.50 233 ARG A C 1
ATOM 1970 O O . ARG A 1 233 ? -0.595 -10.887 9.072 1.00 58.50 233 ARG A O 1
ATOM 1977 N N . ILE A 1 234 ? -2.669 -10.572 8.261 1.00 50.47 234 ILE A N 1
ATOM 1978 C CA . ILE A 1 234 ? -2.370 -11.084 6.927 1.00 50.47 234 ILE A CA 1
ATOM 1979 C C . ILE A 1 234 ? -1.445 -10.103 6.220 1.00 50.47 234 ILE A C 1
ATOM 1981 O O . ILE A 1 234 ? -0.446 -10.568 5.724 1.00 50.47 234 ILE A O 1
ATOM 1985 N N . LEU A 1 235 ? -1.657 -8.783 6.256 1.00 48.72 235 LEU A N 1
ATOM 1986 C CA . LEU A 1 235 ? -0.759 -7.794 5.641 1.00 48.72 235 LEU A CA 1
ATOM 1987 C C . LEU A 1 235 ? 0.661 -7.796 6.241 1.00 48.72 235 LEU A C 1
ATOM 1989 O O . LEU A 1 235 ? 1.616 -7.506 5.526 1.00 48.72 235 LEU A O 1
ATOM 1993 N N . LYS A 1 236 ? 0.820 -8.205 7.511 1.00 49.12 236 LYS A N 1
ATOM 1994 C CA . LYS A 1 236 ? 2.121 -8.380 8.180 1.00 49.12 236 LYS A CA 1
ATOM 1995 C C . LYS A 1 236 ? 2.610 -9.851 8.296 1.00 49.12 236 LYS A C 1
ATOM 1997 O O . LYS A 1 236 ? 3.668 -10.113 8.864 1.00 49.12 236 LYS A O 1
ATOM 2002 N N . PHE A 1 237 ? 1.893 -10.782 7.664 1.00 55.78 237 PHE A N 1
ATOM 2003 C CA . PHE A 1 237 ? 2.380 -12.068 7.131 1.00 55.78 237 PHE A CA 1
ATOM 2004 C C . PHE A 1 237 ? 2.379 -12.056 5.579 1.00 55.78 237 PHE A C 1
ATOM 2006 O O . PHE A 1 237 ? 2.718 -13.056 4.961 1.00 55.78 237 PHE A O 1
ATOM 2013 N N . ILE A 1 238 ? 2.028 -10.913 4.957 1.00 49.25 238 ILE A N 1
ATOM 2014 C CA . ILE A 1 238 ? 2.100 -10.636 3.521 1.00 49.25 238 ILE A CA 1
ATOM 2015 C C . ILE A 1 238 ? 3.540 -10.458 3.075 1.00 49.25 238 ILE A C 1
ATOM 2017 O O . ILE A 1 238 ? 3.873 -11.558 2.692 1.00 49.25 238 ILE A O 1
ATOM 2021 N N . GLU A 1 239 ? 4.313 -9.298 3.212 1.00 50.25 239 GLU A N 1
ATOM 2022 C CA . GLU A 1 239 ? 5.616 -8.586 2.691 1.00 50.25 239 GLU A CA 1
ATOM 2023 C C . GLU A 1 239 ? 7.208 -8.954 2.736 1.00 50.25 239 GLU A C 1
ATOM 2025 O O . GLU A 1 239 ? 7.843 -8.697 1.721 1.00 50.25 239 GLU A O 1
ATOM 2030 N N . THR A 1 240 ? 7.925 -9.572 3.726 1.00 50.44 240 THR A N 1
ATOM 2031 C CA . THR A 1 240 ?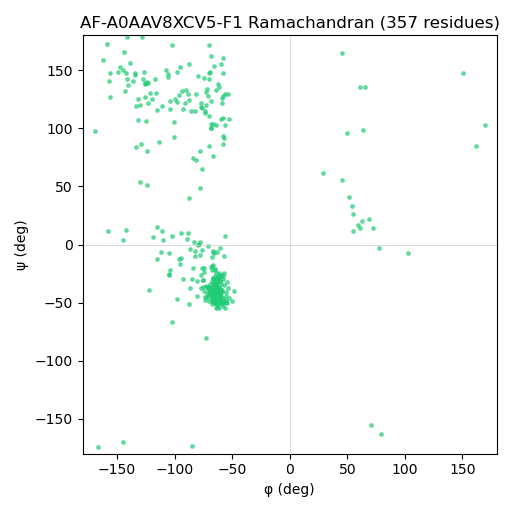 9.300 -10.228 3.665 1.00 50.44 240 THR A CA 1
ATOM 2032 C C . THR A 1 240 ? 9.588 -11.790 3.655 1.00 50.44 240 THR A C 1
ATOM 2034 O O . THR A 1 240 ? 10.647 -12.155 3.168 1.00 50.44 240 THR A O 1
ATOM 2037 N N . GLU A 1 241 ? 8.810 -12.764 4.176 1.00 53.91 241 GLU A N 1
ATOM 2038 C CA . GLU A 1 241 ? 9.092 -14.240 4.165 1.00 53.91 241 GLU A CA 1
ATOM 2039 C C . GLU A 1 241 ? 9.327 -14.780 2.761 1.00 53.91 241 GLU A C 1
ATOM 2041 O O . GLU A 1 241 ? 10.318 -15.446 2.478 1.00 53.91 241 GLU A O 1
ATOM 2046 N N . PHE A 1 242 ? 8.416 -14.436 1.864 1.00 49.50 242 PHE A N 1
ATOM 2047 C CA . PHE A 1 242 ? 8.496 -14.700 0.444 1.00 49.50 242 PHE A CA 1
ATOM 2048 C C . PHE A 1 242 ? 9.454 -13.705 -0.270 1.00 49.50 242 PHE A C 1
ATOM 2050 O O . PHE A 1 242 ? 9.664 -13.843 -1.472 1.00 49.50 242 PHE A O 1
ATOM 2057 N N . LYS A 1 243 ? 10.122 -12.764 0.437 1.00 46.72 243 LYS A N 1
ATOM 2058 C CA . LYS A 1 243 ? 11.430 -12.198 0.009 1.00 46.72 243 LYS A CA 1
ATOM 2059 C C . LYS A 1 243 ? 12.601 -13.149 0.314 1.00 46.72 243 LYS A C 1
ATOM 2061 O O . LYS A 1 243 ? 13.715 -12.858 -0.110 1.00 46.72 243 LYS A O 1
ATOM 2066 N N . SER A 1 244 ? 12.396 -14.240 1.062 1.00 40.75 244 SER A N 1
ATOM 2067 C CA . SER A 1 244 ? 13.468 -15.126 1.554 1.00 40.75 244 SER A CA 1
ATOM 2068 C C . SER A 1 244 ? 13.445 -16.565 1.011 1.00 40.75 244 SER A C 1
ATOM 2070 O O . SER A 1 244 ? 14.446 -17.267 1.148 1.00 40.75 244 SER A O 1
ATOM 2072 N N . GLN A 1 245 ? 12.358 -17.003 0.359 1.00 44.41 245 GLN A N 1
ATOM 2073 C CA . GLN A 1 245 ? 12.224 -18.365 -0.183 1.00 44.41 245 GLN A CA 1
ATOM 2074 C C . GLN A 1 245 ? 11.926 -18.366 -1.690 1.00 44.41 245 GLN A C 1
ATOM 2076 O O . GLN A 1 245 ? 10.902 -17.845 -2.128 1.00 44.41 245 GLN A O 1
ATOM 2081 N N . GLU A 1 246 ? 12.782 -19.019 -2.483 1.00 47.66 246 GLU A N 1
ATOM 2082 C CA . GLU A 1 246 ? 12.448 -19.408 -3.860 1.00 47.66 246 GLU A CA 1
ATOM 2083 C C . GLU A 1 246 ? 11.622 -20.713 -3.846 1.00 47.66 246 GLU A C 1
ATOM 2085 O O . GLU A 1 246 ? 12.040 -21.688 -3.213 1.00 47.66 246 GLU A O 1
ATOM 2090 N N . PRO A 1 247 ? 10.463 -20.782 -4.530 1.00 51.03 247 PRO A N 1
ATOM 2091 C CA . PRO A 1 247 ? 9.628 -21.981 -4.531 1.00 51.03 247 PRO A CA 1
ATOM 2092 C C . PRO A 1 247 ? 10.219 -23.108 -5.394 1.00 51.03 247 PRO A C 1
ATOM 2094 O O . PRO A 1 247 ? 10.766 -22.879 -6.475 1.00 51.03 247 PRO A O 1
ATOM 2097 N N . VAL A 1 248 ? 10.052 -24.357 -4.943 1.00 47.81 248 VAL A N 1
ATOM 2098 C CA . VAL A 1 248 ? 10.533 -25.557 -5.650 1.00 47.81 248 VAL A CA 1
ATOM 2099 C C . VAL A 1 248 ? 9.662 -25.836 -6.883 1.00 47.81 248 VAL A C 1
ATOM 2101 O O . VAL A 1 248 ? 8.486 -26.176 -6.772 1.00 47.81 248 VAL A O 1
ATOM 2104 N N . LYS A 1 249 ? 10.251 -25.695 -8.075 1.00 51.31 249 LYS A N 1
ATOM 2105 C CA . LYS A 1 249 ? 9.553 -25.741 -9.372 1.00 51.31 249 LYS A CA 1
ATOM 2106 C C . LYS A 1 249 ? 9.701 -27.096 -10.070 1.00 51.31 249 LYS A C 1
ATOM 2108 O O . LYS A 1 249 ? 10.630 -27.297 -10.849 1.00 51.31 249 LYS A O 1
ATOM 2113 N N . GLU A 1 250 ? 8.752 -28.005 -9.843 1.00 49.94 250 GLU A N 1
ATOM 2114 C CA . GLU A 1 250 ? 8.694 -29.314 -10.517 1.00 49.94 250 GLU A CA 1
ATOM 2115 C C . GLU A 1 250 ? 7.592 -29.396 -11.605 1.00 49.94 250 GLU A C 1
ATOM 2117 O O . GLU A 1 250 ? 6.515 -28.816 -11.444 1.00 49.94 250 GLU A O 1
ATOM 2122 N N . PRO A 1 251 ? 7.815 -30.116 -12.729 1.00 44.75 251 PRO A N 1
ATOM 2123 C CA . PRO A 1 251 ? 6.775 -30.427 -13.724 1.00 44.75 251 PRO A CA 1
ATOM 2124 C C . PRO A 1 251 ? 5.604 -31.238 -13.115 1.00 44.75 251 PRO A C 1
ATOM 2126 O O . PRO A 1 251 ? 5.823 -31.956 -12.143 1.00 44.75 251 PRO A O 1
ATOM 2129 N N . PRO A 1 252 ? 4.372 -31.205 -13.683 1.00 43.78 252 PRO A N 1
ATOM 2130 C CA . PRO A 1 252 ? 4.126 -31.212 -15.129 1.00 43.78 252 PRO A CA 1
ATOM 2131 C C . PRO A 1 252 ? 3.393 -29.988 -15.706 1.00 43.78 252 PRO A C 1
ATOM 2133 O O . PRO A 1 252 ? 3.036 -30.022 -16.883 1.00 43.78 252 PRO A O 1
ATOM 2136 N N . ALA A 1 253 ? 3.132 -28.928 -14.933 1.00 50.00 253 ALA A N 1
ATOM 2137 C CA . ALA A 1 253 ? 2.347 -27.782 -15.405 1.00 50.00 253 ALA A CA 1
ATOM 2138 C C . ALA A 1 253 ? 3.000 -26.434 -15.067 1.00 50.00 253 ALA A C 1
ATOM 2140 O O . ALA A 1 253 ? 3.140 -26.090 -13.901 1.00 50.00 253 ALA A O 1
ATOM 2141 N N . TYR A 1 254 ? 3.329 -25.655 -16.105 1.00 59.00 254 TYR A N 1
ATOM 2142 C CA . TYR A 1 254 ? 3.639 -24.218 -16.034 1.00 59.00 254 TYR A CA 1
ATOM 2143 C C . TYR A 1 254 ? 4.594 -23.799 -14.897 1.00 59.00 254 TYR A C 1
ATOM 2145 O O . TYR A 1 254 ? 4.278 -22.901 -14.121 1.00 59.00 254 TYR A O 1
ATOM 2153 N N . THR A 1 255 ? 5.780 -24.413 -14.833 1.00 63.66 255 THR A N 1
ATOM 2154 C CA . THR A 1 255 ? 6.817 -24.205 -13.794 1.00 63.66 255 THR A CA 1
ATOM 2155 C C . THR A 1 255 ? 7.315 -22.762 -13.630 1.00 63.66 255 THR A C 1
ATOM 2157 O O . THR A 1 255 ? 8.019 -22.458 -12.673 1.00 63.66 255 THR A O 1
ATOM 2160 N N . TRP A 1 256 ? 6.955 -21.858 -14.541 1.00 66.38 256 TRP A N 1
ATOM 2161 C CA . TRP A 1 256 ? 7.221 -20.422 -14.453 1.00 66.38 256 TRP A CA 1
ATOM 2162 C C . TRP A 1 256 ? 6.156 -19.627 -13.681 1.00 66.38 256 TRP A C 1
ATOM 2164 O O . TRP A 1 256 ? 6.293 -18.420 -13.523 1.00 66.38 256 TRP A O 1
ATOM 2174 N N . ARG A 1 257 ? 5.070 -20.260 -13.225 1.00 75.44 257 ARG A N 1
ATOM 2175 C CA . ARG A 1 257 ? 4.070 -19.606 -12.375 1.00 75.44 257 ARG A CA 1
ATOM 2176 C C . ARG A 1 257 ? 4.514 -19.697 -10.925 1.00 75.44 257 ARG A C 1
ATOM 2178 O O . ARG A 1 257 ? 4.553 -20.781 -10.356 1.00 75.44 257 ARG A O 1
ATOM 2185 N N . ASP A 1 258 ? 4.802 -18.551 -10.330 1.00 73.50 258 ASP A N 1
ATOM 2186 C CA . ASP A 1 258 ? 5.117 -18.433 -8.909 1.00 73.50 258 ASP A CA 1
ATOM 2187 C C . ASP A 1 258 ? 3.820 -18.252 -8.110 1.00 73.50 258 ASP A C 1
ATOM 2189 O O . ASP A 1 258 ? 3.505 -19.057 -7.235 1.00 73.50 258 ASP A O 1
ATOM 2193 N N . TYR A 1 259 ? 2.970 -17.298 -8.508 1.00 80.06 259 TYR A N 1
ATOM 2194 C CA . TYR A 1 259 ? 1.708 -16.994 -7.820 1.00 80.06 259 TYR A CA 1
ATOM 2195 C C . TYR A 1 259 ? 0.501 -17.028 -8.760 1.00 80.06 259 TYR A C 1
ATOM 2197 O O . TYR A 1 259 ? 0.579 -16.692 -9.944 1.00 80.06 259 TYR A O 1
ATOM 2205 N N . SER A 1 260 ? -0.641 -17.413 -8.203 1.00 82.50 260 SER A N 1
ATOM 2206 C CA . SER A 1 260 ? -1.946 -17.465 -8.853 1.00 82.50 260 SER A CA 1
ATOM 2207 C C . SER A 1 260 ? -2.941 -16.633 -8.049 1.00 82.50 260 SER A C 1
ATOM 2209 O O . SER A 1 260 ? -2.941 -16.681 -6.820 1.00 82.50 260 SER A O 1
ATOM 2211 N N . ALA A 1 261 ? -3.817 -15.887 -8.722 1.00 84.44 261 ALA A N 1
ATOM 2212 C CA . ALA A 1 261 ? -4.906 -15.165 -8.075 1.00 84.44 261 ALA A CA 1
ATOM 2213 C C . ALA A 1 261 ? -6.230 -15.303 -8.836 1.00 84.44 261 ALA A C 1
ATOM 2215 O O . ALA A 1 261 ? -6.269 -15.256 -10.064 1.00 84.44 261 ALA A O 1
ATOM 2216 N N . ILE A 1 262 ? -7.331 -15.450 -8.097 1.00 85.88 262 ILE A N 1
ATOM 2217 C CA . ILE A 1 262 ? -8.697 -15.501 -8.632 1.00 85.88 262 ILE A CA 1
ATOM 2218 C C . ILE A 1 262 ? -9.483 -14.291 -8.116 1.00 85.88 262 ILE A C 1
ATOM 2220 O O . ILE A 1 262 ? -9.735 -14.197 -6.915 1.00 85.88 262 ILE A O 1
ATOM 2224 N N . LEU A 1 263 ? -9.900 -13.393 -9.011 1.00 78.06 263 LEU A N 1
ATOM 2225 C CA . LEU A 1 263 ? -10.776 -12.252 -8.712 1.00 78.06 263 LEU A CA 1
ATOM 2226 C C . LEU A 1 263 ? -12.224 -12.575 -9.103 1.00 78.06 263 LEU A C 1
ATOM 2228 O O . LEU A 1 263 ? -12.500 -12.914 -10.253 1.00 78.06 263 LEU A O 1
ATOM 2232 N N . TYR A 1 264 ? -13.158 -12.439 -8.166 1.00 84.12 264 TYR A N 1
ATOM 2233 C CA . TYR A 1 264 ? -14.583 -12.699 -8.373 1.00 84.12 264 TYR A CA 1
ATOM 2234 C C . TYR A 1 264 ? -15.328 -11.468 -8.894 1.00 84.12 264 TYR A C 1
ATOM 2236 O O . TYR A 1 264 ? -15.332 -10.416 -8.256 1.00 84.12 264 TYR A O 1
ATOM 2244 N N . LEU A 1 265 ? -16.008 -11.615 -10.034 1.00 81.62 265 LEU A N 1
ATOM 2245 C CA . LEU A 1 265 ? -16.756 -10.532 -10.687 1.00 81.62 265 LEU A CA 1
ATOM 2246 C C . LEU A 1 265 ? -18.246 -10.505 -10.308 1.00 81.62 265 LEU A C 1
ATOM 2248 O O . LEU A 1 265 ? -18.944 -9.551 -10.641 1.00 81.62 265 LEU A O 1
ATOM 2252 N N . ASN A 1 266 ? -18.749 -11.553 -9.652 1.00 90.38 266 ASN A N 1
ATOM 2253 C CA . ASN A 1 266 ? -20.122 -11.645 -9.164 1.00 90.38 266 ASN A CA 1
ATOM 2254 C C . ASN A 1 266 ? -20.265 -12.683 -8.035 1.00 90.38 266 ASN A C 1
ATOM 2256 O O . ASN A 1 266 ? -19.343 -13.444 -7.742 1.00 90.38 266 ASN A O 1
ATOM 2260 N N . ASP A 1 267 ? -21.454 -12.723 -7.437 1.00 90.56 267 ASP A N 1
ATOM 2261 C CA . ASP A 1 267 ? -21.867 -13.655 -6.378 1.00 90.56 267 ASP A CA 1
ATOM 2262 C C . ASP A 1 267 ? -23.347 -14.080 -6.463 1.00 90.56 267 ASP A C 1
ATOM 2264 O O . ASP A 1 267 ? -23.831 -14.859 -5.644 1.00 90.56 267 ASP A O 1
ATOM 2268 N N . ASN A 1 268 ? -24.072 -13.651 -7.501 1.00 91.12 268 ASN A N 1
ATOM 2269 C CA . ASN A 1 268 ? -25.475 -13.994 -7.747 1.00 91.12 268 ASN A CA 1
ATOM 2270 C C . ASN A 1 268 ? -25.668 -15.408 -8.351 1.00 91.12 268 ASN A C 1
ATOM 2272 O O . ASN A 1 268 ? -26.391 -15.596 -9.332 1.00 91.12 268 ASN A O 1
ATOM 2276 N N . PHE A 1 269 ? -25.029 -16.416 -7.751 1.00 92.94 269 PHE A N 1
ATOM 2277 C CA . PHE A 1 269 ? -25.100 -17.832 -8.131 1.00 92.94 269 PHE A CA 1
ATOM 2278 C C . PHE A 1 269 ? -25.130 -18.758 -6.896 1.00 92.94 269 PHE A C 1
ATOM 2280 O O . PHE A 1 269 ? -25.123 -18.300 -5.757 1.00 92.94 269 PHE A O 1
ATOM 2287 N N . LYS A 1 270 ? -25.228 -20.079 -7.101 1.00 93.62 270 LYS A N 1
ATOM 2288 C CA . LYS A 1 270 ? -25.174 -21.095 -6.027 1.00 93.62 270 LYS A CA 1
ATOM 2289 C C . LYS A 1 270 ? -24.261 -22.253 -6.405 1.00 93.62 270 LYS A C 1
ATOM 2291 O O . LYS A 1 270 ? -24.230 -22.655 -7.568 1.00 93.62 270 LYS A O 1
ATOM 2296 N N . GLY A 1 271 ? -23.592 -22.850 -5.419 1.00 93.44 271 GLY A N 1
ATOM 2297 C CA . GLY A 1 271 ? -22.448 -23.727 -5.681 1.00 93.44 271 GLY A CA 1
ATOM 2298 C C . GLY A 1 271 ? -21.253 -22.902 -6.169 1.00 93.44 271 GLY A C 1
ATOM 2299 O O . GLY A 1 271 ? -21.201 -21.700 -5.919 1.00 93.44 271 GLY A O 1
ATOM 2300 N N . GLY A 1 272 ? -20.321 -23.501 -6.913 1.00 93.56 272 GLY A N 1
ATOM 2301 C CA . GLY A 1 272 ? -19.176 -22.757 -7.456 1.00 93.56 272 GLY A CA 1
ATOM 2302 C C . GLY A 1 272 ? -18.126 -22.353 -6.416 1.00 93.56 272 GLY A C 1
ATOM 2303 O O . GLY A 1 272 ? -17.283 -21.499 -6.706 1.00 93.56 272 GLY A O 1
ATOM 2304 N N . GLU A 1 273 ? -18.181 -22.929 -5.213 1.00 93.56 273 GLU A N 1
ATOM 2305 C CA . GLU A 1 273 ? -17.240 -22.654 -4.132 1.00 93.56 273 GLU A CA 1
ATOM 2306 C C . GLU A 1 273 ? -15.831 -23.106 -4.534 1.00 93.56 273 GLU A C 1
ATOM 2308 O O . GLU A 1 273 ? -15.646 -24.222 -5.030 1.00 93.56 273 GLU A O 1
ATOM 2313 N N . PHE A 1 274 ? -14.835 -22.248 -4.321 1.00 92.38 274 PHE A N 1
ATOM 2314 C CA . PHE A 1 274 ? -13.437 -22.595 -4.564 1.00 92.38 274 PHE A CA 1
ATOM 2315 C C . PHE A 1 274 ? -12.906 -23.412 -3.386 1.00 92.38 274 PHE A C 1
ATOM 2317 O O . PHE A 1 274 ? -13.318 -23.194 -2.246 1.00 92.38 274 PHE A O 1
ATOM 2324 N N . ILE A 1 275 ? -12.031 -24.374 -3.652 1.00 91.56 275 ILE A N 1
ATOM 2325 C CA . ILE A 1 275 ? -11.504 -25.296 -2.645 1.00 91.56 275 ILE A CA 1
ATOM 2326 C C . ILE A 1 275 ? -9.996 -25.447 -2.764 1.00 91.56 275 ILE A C 1
ATOM 2328 O O . ILE A 1 275 ? -9.477 -25.478 -3.874 1.00 91.56 275 ILE A O 1
ATOM 2332 N N . PHE A 1 276 ? -9.341 -25.621 -1.619 1.00 86.88 276 PHE A N 1
ATOM 2333 C CA . PHE A 1 276 ? -7.991 -26.176 -1.510 1.00 86.88 276 PHE A CA 1
ATOM 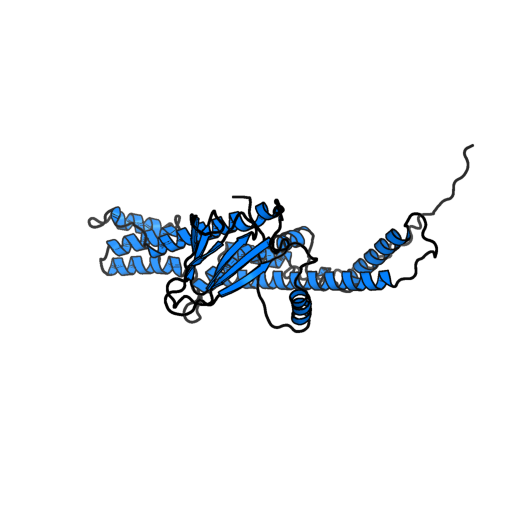2334 C C . PHE A 1 276 ? -8.085 -27.608 -0.969 1.00 86.88 276 PHE A C 1
ATOM 2336 O O . PHE A 1 276 ? -8.983 -27.914 -0.174 1.00 86.88 276 PHE A O 1
ATOM 2343 N N . SER A 1 277 ? -7.191 -28.493 -1.399 1.00 85.31 277 SER A N 1
ATOM 2344 C CA . SER A 1 277 ? -7.206 -29.913 -1.052 1.00 85.31 277 SER A CA 1
ATOM 2345 C C . SER A 1 277 ? -5.797 -30.473 -0.911 1.00 85.31 277 SER A C 1
ATOM 2347 O O . SER A 1 277 ? -4.885 -30.050 -1.606 1.00 85.31 277 SER A O 1
ATOM 2349 N N . SER A 1 278 ? -5.635 -31.485 -0.060 1.00 81.06 278 SER A N 1
ATOM 2350 C CA . SER A 1 278 ? -4.384 -32.238 0.067 1.00 81.06 278 SER A CA 1
ATOM 2351 C C . SER A 1 278 ? -4.227 -33.357 -0.973 1.00 81.06 278 SER A C 1
ATOM 2353 O O . SER A 1 278 ? -3.239 -34.087 -0.917 1.00 81.06 278 SER A O 1
ATOM 2355 N N . ASP A 1 279 ? -5.168 -33.529 -1.914 1.00 81.94 279 ASP A N 1
ATOM 2356 C CA . ASP A 1 279 ? -5.077 -34.552 -2.961 1.00 81.94 279 ASP A CA 1
ATOM 2357 C C . ASP A 1 279 ? -5.611 -34.097 -4.342 1.00 81.94 279 ASP A C 1
ATOM 2359 O O . ASP A 1 279 ? -6.586 -33.343 -4.410 1.00 81.94 279 ASP A O 1
ATOM 2363 N N . PRO A 1 280 ? -5.041 -34.585 -5.469 1.00 77.25 280 PRO A N 1
ATOM 2364 C CA . PRO A 1 280 ? -5.437 -34.151 -6.818 1.00 77.25 280 PRO A CA 1
ATOM 2365 C C . PRO A 1 280 ? -6.864 -34.515 -7.256 1.00 77.25 280 PRO A C 1
ATOM 2367 O O . PRO A 1 280 ? -7.288 -34.101 -8.332 1.00 77.25 280 PRO A O 1
ATOM 2370 N N . ILE A 1 281 ? -7.598 -35.317 -6.476 1.00 84.81 281 ILE A N 1
ATOM 2371 C CA . ILE A 1 281 ? -8.973 -35.746 -6.778 1.00 84.81 281 ILE A CA 1
ATOM 2372 C C . ILE A 1 281 ? -9.991 -35.204 -5.761 1.00 84.81 281 ILE A C 1
ATOM 2374 O O . ILE A 1 281 ? -11.137 -35.658 -5.736 1.00 84.81 281 ILE A O 1
ATOM 2378 N N . ALA A 1 282 ? -9.589 -34.201 -4.969 1.00 83.88 282 ALA A N 1
ATOM 2379 C CA . ALA A 1 282 ? -10.415 -33.438 -4.037 1.00 83.88 282 ALA A CA 1
ATOM 2380 C C . ALA A 1 282 ? -11.208 -34.281 -3.015 1.00 83.88 282 ALA A C 1
ATOM 2382 O O . ALA A 1 282 ? -12.309 -33.893 -2.607 1.00 83.88 282 ALA A O 1
ATOM 2383 N N . LYS A 1 283 ? -10.667 -35.427 -2.574 1.00 87.19 283 LYS A N 1
ATOM 2384 C CA . LYS A 1 283 ? -11.279 -36.244 -1.508 1.00 87.19 283 LYS A CA 1
ATOM 2385 C C . LYS A 1 283 ? -11.177 -35.567 -0.143 1.00 87.19 283 LYS A C 1
ATOM 2387 O O . LYS A 1 283 ? -12.123 -35.634 0.641 1.00 87.19 283 LYS A O 1
ATOM 2392 N N . GLN A 1 284 ? -10.050 -34.923 0.141 1.00 85.19 284 GLN A N 1
ATOM 2393 C CA . GLN A 1 284 ? -9.761 -34.230 1.388 1.00 85.19 284 GLN A CA 1
ATOM 2394 C C . GLN A 1 284 ? -9.657 -32.725 1.127 1.00 85.19 284 GLN A C 1
ATOM 2396 O O . GLN A 1 284 ? -8.589 -32.178 0.850 1.00 85.19 284 GLN A O 1
ATOM 2401 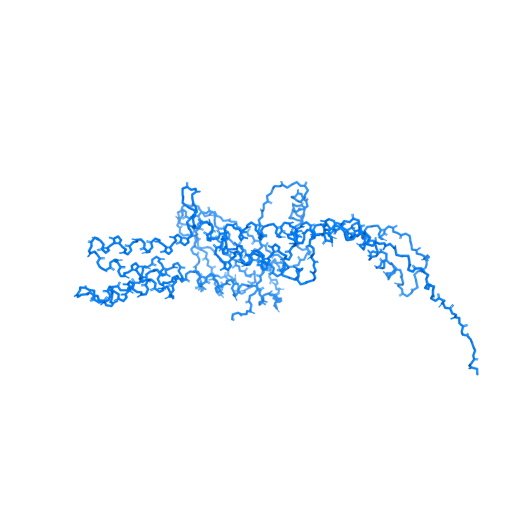N N . VAL A 1 285 ? -10.796 -32.039 1.204 1.00 86.19 285 VAL A N 1
ATOM 2402 C CA . VAL A 1 285 ? -10.857 -30.573 1.140 1.00 86.19 285 VAL A CA 1
ATOM 2403 C C . VAL A 1 285 ? -10.315 -29.991 2.448 1.00 86.19 285 VAL A C 1
ATOM 2405 O O . VAL A 1 285 ? -10.865 -30.258 3.514 1.00 86.19 285 VAL A O 1
ATOM 2408 N N . GLN A 1 286 ? -9.254 -29.190 2.35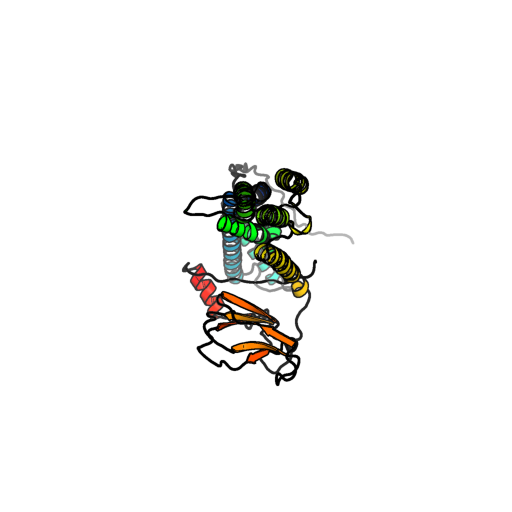9 1.00 81.12 286 GLN A N 1
ATOM 2409 C CA . GLN A 1 286 ? -8.631 -28.508 3.498 1.00 81.12 286 GLN A CA 1
ATOM 2410 C C . GLN A 1 286 ? -9.310 -27.167 3.798 1.00 81.12 286 GLN A C 1
ATOM 2412 O O . GLN A 1 286 ? -9.465 -26.795 4.957 1.00 81.12 286 GLN A O 1
ATOM 2417 N N . SER A 1 287 ? -9.723 -26.438 2.755 1.00 83.06 287 SER A N 1
ATOM 2418 C CA . SER A 1 287 ? -10.350 -25.118 2.878 1.00 83.06 287 SER A CA 1
ATOM 2419 C C . SER A 1 287 ? -11.378 -24.881 1.772 1.00 83.06 287 SER A C 1
ATOM 2421 O O . SER A 1 287 ? -11.288 -25.453 0.684 1.00 83.06 287 SER A O 1
ATOM 2423 N N . VAL A 1 288 ? -12.372 -24.036 2.056 1.00 86.75 288 VAL A N 1
ATOM 2424 C CA . VAL A 1 288 ? -13.439 -23.640 1.128 1.00 86.75 288 VAL A CA 1
ATOM 2425 C C . VAL A 1 288 ? -13.548 -22.119 1.134 1.00 86.75 288 VAL A C 1
ATOM 2427 O O . VAL A 1 288 ? -13.862 -21.530 2.166 1.00 86.75 288 VAL A O 1
ATOM 2430 N N . VAL A 1 289 ? -13.354 -21.486 -0.022 1.00 84.88 289 VAL A N 1
ATOM 2431 C CA . VAL A 1 289 ? -13.552 -20.044 -0.191 1.00 84.88 289 VAL A CA 1
ATOM 2432 C C . VAL A 1 289 ? -14.864 -19.779 -0.921 1.00 84.88 289 VAL A C 1
ATOM 2434 O O . VAL A 1 289 ? -15.052 -20.142 -2.084 1.00 84.88 289 VAL A O 1
ATOM 2437 N N . GLU A 1 290 ? -15.774 -19.113 -0.215 1.00 86.69 290 GLU A N 1
ATOM 2438 C CA . GLU A 1 290 ? -17.025 -18.582 -0.754 1.00 86.69 290 GLU A CA 1
ATOM 2439 C C . GLU A 1 290 ? -16.735 -17.419 -1.733 1.00 86.69 290 GLU A C 1
ATOM 2441 O O . GLU A 1 290 ? -16.098 -16.435 -1.333 1.00 86.69 290 GLU A O 1
ATOM 2446 N N . PRO A 1 291 ? -17.187 -17.486 -2.997 1.00 87.50 291 PRO A N 1
ATOM 2447 C CA . PRO A 1 291 ? -17.134 -16.362 -3.931 1.00 87.50 291 PRO A CA 1
ATOM 2448 C C . PRO A 1 291 ? -17.948 -15.159 -3.438 1.00 87.50 291 PRO A C 1
ATOM 2450 O O . PRO A 1 291 ? -19.076 -15.336 -2.985 1.00 87.50 291 PRO A O 1
ATOM 2453 N N . LYS A 1 292 ? -17.394 -13.944 -3.543 1.00 83.69 292 LYS A N 1
ATOM 2454 C CA . LYS A 1 292 ? -18.090 -12.663 -3.288 1.00 83.69 292 LYS A CA 1
ATOM 2455 C C . LYS A 1 292 ? -17.645 -11.629 -4.308 1.00 83.69 292 LYS A C 1
ATOM 2457 O O . LYS A 1 292 ? -16.468 -11.622 -4.655 1.00 83.69 292 LYS A O 1
ATOM 2462 N N . CYS A 1 293 ? -18.535 -10.766 -4.785 1.00 81.12 293 CYS A N 1
ATOM 2463 C CA . CYS A 1 293 ? -18.180 -9.747 -5.769 1.00 81.12 293 CYS A CA 1
ATOM 2464 C C . CYS A 1 293 ? -17.028 -8.863 -5.247 1.00 81.12 293 CYS A C 1
ATOM 2466 O O . CYS A 1 293 ? -17.062 -8.397 -4.108 1.00 81.12 293 CYS A O 1
ATOM 2468 N N . GLY A 1 294 ? -15.974 -8.688 -6.049 1.00 69.19 294 GLY A N 1
ATOM 2469 C CA . GLY A 1 294 ? -14.768 -7.937 -5.680 1.00 69.19 294 GLY A CA 1
ATOM 2470 C C . GLY A 1 294 ? -13.778 -8.669 -4.761 1.00 69.19 294 GLY A C 1
ATOM 2471 O O . GLY A 1 294 ? -12.707 -8.133 -4.489 1.00 69.19 294 GLY A O 1
ATOM 2472 N N . ARG A 1 295 ? -14.073 -9.892 -4.293 1.00 77.75 295 ARG A N 1
ATOM 2473 C CA . ARG A 1 295 ? -13.116 -10.707 -3.522 1.00 77.75 295 ARG A CA 1
ATOM 2474 C C . ARG A 1 295 ? -12.012 -11.234 -4.442 1.00 77.75 295 ARG A C 1
ATOM 2476 O O . ARG A 1 295 ? -12.309 -11.811 -5.485 1.00 77.75 295 ARG A O 1
ATOM 2483 N N . MET A 1 296 ? -10.758 -11.117 -4.014 1.00 81.69 296 MET A N 1
ATOM 2484 C CA . MET A 1 296 ? -9.617 -11.810 -4.619 1.00 81.69 296 MET A CA 1
ATOM 2485 C C . MET A 1 296 ? -9.131 -12.942 -3.700 1.00 81.69 296 MET A C 1
ATOM 2487 O O . MET A 1 296 ? -9.281 -12.860 -2.482 1.00 81.69 296 MET A O 1
ATOM 2491 N N . VAL A 1 297 ? -8.568 -14.000 -4.282 1.00 82.00 297 VAL A N 1
ATOM 2492 C CA . VAL A 1 297 ? -7.912 -15.114 -3.577 1.00 82.00 297 VAL A CA 1
ATOM 2493 C C . VAL A 1 297 ? -6.563 -15.356 -4.241 1.00 82.00 297 VAL A C 1
ATOM 2495 O O . VAL A 1 297 ? -6.544 -15.854 -5.363 1.00 82.00 297 VAL A O 1
ATOM 2498 N N . GLY A 1 298 ? -5.469 -14.972 -3.579 1.00 82.19 298 GLY A N 1
ATOM 2499 C CA . GLY A 1 298 ? -4.091 -15.237 -4.010 1.00 82.19 298 GLY A CA 1
ATOM 2500 C C . GLY A 1 298 ? -3.493 -16.455 -3.298 1.00 82.19 298 GLY A C 1
ATOM 2501 O O . GLY A 1 298 ? -3.872 -16.738 -2.163 1.00 82.19 298 GLY A O 1
ATOM 2502 N N . PHE A 1 299 ? -2.607 -17.187 -3.975 1.00 80.12 299 PHE A N 1
ATOM 2503 C CA . PHE A 1 299 ? -1.890 -18.363 -3.461 1.00 80.12 299 PHE A CA 1
ATOM 2504 C C . PHE A 1 299 ? -0.652 -18.672 -4.331 1.00 80.12 299 PHE A C 1
ATOM 2506 O O . PHE A 1 299 ? -0.588 -18.255 -5.491 1.00 80.12 299 PHE A O 1
ATOM 2513 N N . THR A 1 300 ? 0.338 -19.396 -3.800 1.00 77.44 300 THR A N 1
ATOM 2514 C CA . THR A 1 300 ? 1.477 -19.907 -4.593 1.00 77.44 300 THR A CA 1
ATOM 2515 C C . THR A 1 300 ? 1.012 -21.013 -5.541 1.00 77.44 300 THR A C 1
ATOM 2517 O O . THR A 1 300 ? 0.066 -21.735 -5.240 1.00 77.44 300 THR A O 1
ATOM 2520 N N . SER A 1 301 ? 1.632 -21.143 -6.713 1.00 77.81 301 SER A N 1
ATOM 2521 C CA . SER A 1 301 ? 1.101 -21.990 -7.799 1.00 77.81 301 SER A CA 1
ATOM 2522 C C . SER A 1 301 ? 1.569 -23.452 -7.770 1.00 77.81 301 SER A C 1
ATOM 2524 O O . SER A 1 301 ? 1.276 -24.184 -8.717 1.00 77.81 301 SER A O 1
ATOM 2526 N N . GLY A 1 302 ? 2.316 -23.871 -6.745 1.00 68.50 302 GLY A N 1
ATOM 2527 C CA . GLY A 1 302 ? 2.909 -25.202 -6.655 1.00 68.50 302 GLY A CA 1
ATOM 2528 C C . GLY A 1 302 ? 1.975 -26.275 -6.085 1.00 68.50 302 GLY A C 1
ATOM 2529 O O . GLY A 1 302 ? 0.776 -26.073 -5.860 1.00 68.50 302 GLY A O 1
ATOM 2530 N N . PHE A 1 303 ? 2.539 -27.463 -5.859 1.00 69.56 303 PHE A N 1
ATOM 2531 C CA . PHE A 1 303 ? 1.814 -28.640 -5.364 1.00 69.56 303 PHE A CA 1
ATOM 2532 C C . PHE A 1 303 ? 1.301 -28.492 -3.924 1.00 69.56 303 PHE A C 1
ATOM 2534 O O . PHE A 1 303 ? 0.404 -29.226 -3.516 1.00 69.56 303 PHE A O 1
ATOM 2541 N N . GLU A 1 304 ? 1.826 -27.538 -3.161 1.00 72.06 304 GLU A N 1
ATOM 2542 C CA . GLU A 1 304 ? 1.342 -27.165 -1.832 1.00 72.06 304 GLU A CA 1
ATOM 2543 C C . GLU A 1 304 ? -0.081 -26.575 -1.843 1.00 72.06 304 GLU A C 1
ATOM 2545 O O . GLU A 1 304 ? -0.768 -26.626 -0.825 1.00 72.06 304 GLU A O 1
ATOM 2550 N N . ASN A 1 305 ? -0.546 -26.070 -2.993 1.00 79.44 305 ASN A N 1
ATOM 2551 C CA . ASN A 1 305 ? -1.849 -25.424 -3.170 1.00 79.44 305 ASN A CA 1
ATOM 2552 C C . ASN A 1 305 ? -2.691 -26.098 -4.274 1.00 79.44 305 ASN A C 1
ATOM 2554 O O . ASN A 1 305 ? -3.231 -25.434 -5.167 1.00 79.44 305 ASN A O 1
ATOM 2558 N N . LEU A 1 306 ? -2.858 -27.427 -4.216 1.00 80.94 306 LEU A N 1
ATOM 2559 C CA . LEU A 1 306 ? -3.837 -28.122 -5.066 1.00 80.94 306 LEU A CA 1
ATOM 2560 C C . LEU A 1 306 ? -5.246 -27.569 -4.798 1.00 80.94 306 LEU A C 1
ATOM 2562 O O . LEU A 1 306 ? -5.719 -27.523 -3.660 1.00 80.94 306 LEU A O 1
ATOM 2566 N N . HIS A 1 307 ? -5.928 -27.142 -5.858 1.00 90.38 307 HIS A N 1
ATOM 2567 C CA . HIS A 1 307 ? -7.172 -26.388 -5.750 1.00 90.38 307 HIS A CA 1
ATOM 2568 C C . HIS A 1 307 ? -8.174 -26.733 -6.856 1.00 90.38 307 HIS A C 1
ATOM 2570 O O . HIS A 1 307 ? -7.846 -27.349 -7.869 1.00 90.38 307 HIS A O 1
ATOM 2576 N N . GLY A 1 308 ? -9.427 -26.322 -6.665 1.00 90.06 308 GLY A N 1
ATOM 2577 C CA . GLY A 1 308 ? -10.507 -26.583 -7.611 1.00 90.06 308 GLY A CA 1
ATOM 2578 C C . GLY A 1 308 ? -11.760 -25.753 -7.350 1.00 90.06 308 GLY A C 1
ATOM 2579 O O . GLY A 1 308 ? -11.792 -24.877 -6.487 1.00 90.06 308 GLY A O 1
ATOM 2580 N N . VAL A 1 309 ? -12.819 -26.039 -8.107 1.00 92.81 309 VAL A N 1
ATOM 2581 C CA . VAL A 1 309 ? -14.115 -25.351 -8.014 1.00 92.81 309 VAL A CA 1
ATOM 2582 C C . VAL A 1 309 ? -15.227 -26.395 -7.952 1.00 92.81 309 VAL A C 1
ATOM 2584 O O . VAL A 1 309 ? -15.329 -27.252 -8.829 1.00 92.81 309 VAL A O 1
ATOM 2587 N N . LYS A 1 310 ? -16.078 -26.331 -6.923 1.00 92.31 310 LYS A N 1
ATOM 2588 C CA . LYS A 1 310 ? -17.272 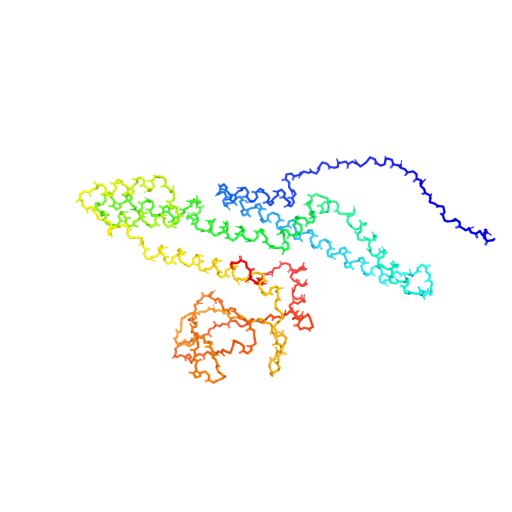-27.183 -6.817 1.00 92.31 310 LYS A CA 1
ATOM 2589 C C . LYS A 1 310 ? -18.274 -26.838 -7.922 1.00 92.31 310 LYS A C 1
ATOM 2591 O O . LYS A 1 310 ? -18.340 -25.701 -8.378 1.00 92.31 310 LYS A O 1
ATOM 2596 N N . ALA A 1 311 ? -19.106 -27.800 -8.320 1.00 93.12 311 ALA A N 1
ATOM 2597 C CA . ALA A 1 311 ? -20.107 -27.583 -9.365 1.00 93.12 311 ALA A CA 1
ATOM 2598 C C . ALA A 1 311 ? -21.009 -26.363 -9.073 1.00 93.12 311 ALA A C 1
ATOM 2600 O O . ALA A 1 311 ? -21.587 -26.247 -7.987 1.00 93.12 311 ALA A O 1
ATOM 2601 N N . VAL A 1 312 ? -21.153 -25.471 -10.059 1.00 95.94 312 VAL A N 1
ATOM 2602 C CA . VAL A 1 312 ? -22.167 -24.405 -10.047 1.00 95.94 312 VAL A CA 1
ATOM 2603 C C . VAL A 1 312 ? -23.536 -25.058 -10.251 1.00 95.94 312 VAL A C 1
ATOM 2605 O O . VAL A 1 312 ? -23.723 -25.847 -11.173 1.00 95.94 312 VAL A O 1
ATOM 2608 N N . LYS A 1 313 ? -24.484 -24.759 -9.363 1.00 95.56 313 LYS A N 1
ATOM 2609 C CA . LYS A 1 313 ? -25.817 -25.386 -9.293 1.00 95.56 313 LYS A CA 1
ATOM 2610 C C . LYS A 1 313 ? -26.932 -24.482 -9.824 1.00 95.56 313 LYS A C 1
ATOM 2612 O O . LYS A 1 313 ? -27.983 -24.977 -10.212 1.00 95.56 313 LYS A O 1
ATOM 2617 N N . GLN A 1 314 ? -26.731 -23.164 -9.792 1.00 95.44 314 GLN A N 1
ATOM 2618 C CA . GLN A 1 314 ? -27.677 -22.159 -10.285 1.00 95.44 314 GLN A CA 1
ATOM 2619 C C . GLN A 1 314 ? -26.920 -20.865 -10.607 1.00 95.44 314 GLN A C 1
ATOM 2621 O O . GLN A 1 314 ? -26.063 -20.474 -9.819 1.00 95.44 314 GLN A O 1
ATOM 2626 N N . GLY A 1 315 ? -27.270 -20.179 -11.698 1.00 94.69 315 GLY A N 1
ATOM 2627 C CA . GLY A 1 315 ? -26.602 -18.943 -12.133 1.00 94.69 315 GLY A CA 1
ATOM 2628 C C . GLY A 1 315 ? -25.278 -19.197 -12.864 1.00 94.69 315 GLY A C 1
ATOM 2629 O O . GLY A 1 315 ? -25.010 -20.317 -13.294 1.00 94.69 315 GLY A O 1
ATOM 2630 N N . SER A 1 316 ? -24.455 -18.154 -12.983 1.00 94.31 316 SER A N 1
ATOM 2631 C CA . SER A 1 316 ? -23.135 -18.197 -13.630 1.00 94.31 316 SER A CA 1
ATOM 2632 C C . SER A 1 316 ? -22.067 -17.661 -12.680 1.00 94.31 316 SER A C 1
ATOM 2634 O O . SER A 1 316 ? -22.298 -16.658 -12.013 1.00 94.31 316 SER A O 1
ATOM 2636 N N . ARG A 1 317 ? -20.893 -18.301 -12.637 1.00 93.88 317 ARG A N 1
ATOM 2637 C CA . ARG A 1 317 ? -19.731 -17.874 -11.838 1.00 93.88 317 ARG A CA 1
ATOM 2638 C C . ARG A 1 317 ? -18.724 -17.158 -12.735 1.00 93.88 317 ARG A C 1
ATOM 2640 O O . ARG A 1 317 ? -18.013 -17.816 -13.491 1.00 93.88 317 ARG A O 1
ATOM 2647 N N . CYS A 1 318 ? -18.641 -15.838 -12.627 1.00 88.00 318 CYS A N 1
ATOM 2648 C CA . CYS A 1 318 ? -17.699 -15.008 -13.369 1.00 88.00 318 CYS A CA 1
ATOM 2649 C C . CYS A 1 318 ? -16.481 -14.694 -12.489 1.00 88.00 318 CYS A C 1
ATOM 2651 O O . CYS A 1 318 ? -16.611 -14.137 -11.398 1.00 88.00 318 CYS A O 1
ATOM 2653 N N . ALA A 1 319 ? -15.288 -15.049 -12.959 1.00 87.06 319 ALA A N 1
ATOM 2654 C CA . ALA A 1 319 ? -14.037 -14.761 -12.269 1.00 87.06 319 ALA A CA 1
ATOM 2655 C C . ALA A 1 319 ? -12.892 -14.576 -13.271 1.00 87.06 319 ALA A C 1
ATOM 2657 O O . ALA A 1 319 ? -12.881 -15.225 -14.317 1.00 87.06 319 ALA A O 1
ATOM 2658 N N . VAL A 1 320 ? -11.928 -13.725 -12.926 1.00 82.19 320 VAL A N 1
ATOM 2659 C CA . VAL A 1 320 ? -10.661 -13.568 -13.651 1.00 82.19 320 VAL A CA 1
ATOM 2660 C C . VAL A 1 320 ? -9.608 -14.418 -12.951 1.00 82.19 320 VAL A C 1
ATOM 2662 O O . VAL A 1 320 ? -9.441 -14.302 -11.737 1.00 82.19 320 VAL A O 1
ATOM 2665 N N . ALA A 1 321 ? -8.908 -15.264 -13.704 1.00 81.38 321 ALA A N 1
ATOM 2666 C CA . ALA A 1 321 ? -7.684 -15.910 -13.245 1.00 81.38 321 ALA A CA 1
ATOM 2667 C C . ALA A 1 321 ? -6.483 -15.063 -13.681 1.00 81.38 321 ALA A C 1
ATOM 2669 O O . ALA A 1 321 ? -6.410 -14.638 -14.833 1.00 81.38 321 ALA A O 1
ATOM 2670 N N . ILE A 1 322 ? -5.570 -14.812 -12.751 1.00 81.81 322 ILE A N 1
ATOM 2671 C CA . ILE A 1 322 ? -4.367 -13.998 -12.919 1.00 81.81 322 ILE A CA 1
ATOM 2672 C C . ILE A 1 322 ? -3.182 -14.864 -12.488 1.00 81.81 322 ILE A C 1
ATOM 2674 O O . ILE A 1 322 ? -3.268 -15.572 -11.483 1.00 81.81 322 ILE A O 1
ATOM 2678 N N . TRP A 1 323 ? -2.083 -14.812 -13.234 1.00 81.94 323 TRP A N 1
ATOM 2679 C CA . TRP A 1 323 ? -0.858 -15.552 -12.933 1.00 81.94 323 TRP A CA 1
ATOM 2680 C C . TRP A 1 323 ? 0.334 -14.602 -12.913 1.00 81.94 323 TRP A C 1
ATOM 2682 O O . TRP A 1 323 ? 0.409 -13.681 -13.725 1.00 81.94 323 TRP A O 1
ATOM 2692 N N . PHE A 1 324 ? 1.260 -14.839 -11.991 1.00 75.94 324 PHE A N 1
ATOM 2693 C CA . PHE A 1 324 ? 2.473 -14.052 -11.810 1.00 75.94 324 PHE A CA 1
ATOM 2694 C C . PHE A 1 324 ? 3.696 -14.968 -11.917 1.00 75.94 324 PHE A C 1
ATOM 2696 O O . PHE A 1 324 ? 3.698 -16.084 -11.394 1.00 75.94 324 PHE A O 1
ATOM 2703 N N . THR A 1 325 ? 4.732 -14.472 -12.586 1.00 76.19 325 THR A N 1
ATOM 2704 C CA . THR A 1 325 ? 6.052 -15.101 -12.717 1.00 76.19 325 THR A CA 1
ATOM 2705 C C . THR A 1 325 ? 7.092 -14.203 -12.060 1.00 76.19 325 THR A C 1
ATOM 2707 O O . THR A 1 325 ? 7.009 -12.978 -12.174 1.00 76.19 325 THR A O 1
ATOM 2710 N N . LEU A 1 326 ? 8.075 -14.809 -11.401 1.00 68.81 326 LEU A N 1
ATOM 2711 C CA . LEU A 1 326 ? 9.325 -14.159 -11.012 1.00 68.81 326 LEU A CA 1
ATOM 2712 C C . LEU A 1 326 ? 10.440 -14.405 -12.046 1.00 68.81 326 LEU A C 1
ATOM 2714 O O . LEU A 1 326 ? 11.421 -13.667 -12.059 1.00 68.81 326 LEU A O 1
ATOM 2718 N N . ASN A 1 327 ? 10.293 -15.392 -12.945 1.00 72.06 327 ASN A N 1
ATOM 2719 C CA . ASN A 1 327 ? 11.219 -15.572 -14.068 1.00 72.06 327 ASN A CA 1
ATOM 2720 C C . ASN A 1 327 ? 10.911 -14.534 -15.178 1.00 72.06 327 ASN A C 1
ATOM 2722 O O . ASN A 1 327 ? 9.812 -14.580 -15.749 1.00 72.06 327 ASN A O 1
ATOM 2726 N N . PRO A 1 328 ? 11.858 -13.637 -15.528 1.00 71.00 328 PRO A N 1
ATOM 2727 C CA . PRO A 1 328 ? 11.672 -12.639 -16.580 1.00 71.00 328 PRO A CA 1
ATOM 2728 C C . PRO A 1 328 ? 11.559 -13.224 -17.998 1.00 71.00 328 PRO A C 1
ATOM 2730 O O . PRO A 1 328 ? 10.974 -12.570 -18.851 1.00 71.00 328 PRO A O 1
ATOM 2733 N N . GLU A 1 329 ? 12.044 -14.442 -18.266 1.00 74.12 329 GLU A N 1
ATOM 2734 C CA . GLU A 1 329 ? 11.893 -15.115 -19.575 1.00 74.12 329 GLU A CA 1
ATOM 2735 C C . GLU A 1 329 ? 10.431 -15.436 -19.920 1.00 74.12 329 GLU A C 1
ATOM 2737 O O . GLU A 1 329 ? 10.088 -15.631 -21.082 1.00 74.12 329 GLU A O 1
ATOM 2742 N N . TYR A 1 330 ? 9.573 -15.506 -18.899 1.00 74.00 330 TYR A N 1
ATOM 2743 C CA . TYR A 1 330 ? 8.138 -15.762 -19.028 1.00 74.00 330 TYR A CA 1
ATOM 2744 C C . TYR A 1 330 ? 7.311 -14.527 -18.662 1.00 74.00 330 TYR A C 1
ATOM 2746 O O . TYR A 1 330 ? 6.095 -14.633 -18.472 1.00 74.00 330 TYR A O 1
ATOM 2754 N N . ALA A 1 331 ? 7.960 -13.364 -18.522 1.00 68.56 331 ALA A N 1
ATOM 2755 C CA . ALA A 1 331 ? 7.257 -12.102 -18.396 1.00 68.56 331 ALA A CA 1
ATOM 2756 C C . ALA A 1 331 ? 6.378 -11.915 -19.635 1.00 68.56 331 ALA A C 1
ATOM 2758 O O . ALA A 1 331 ? 6.833 -12.050 -20.767 1.00 68.56 331 ALA A O 1
ATOM 2759 N N . ASP A 1 332 ? 5.105 -11.636 -19.394 1.00 68.12 332 ASP A N 1
ATOM 2760 C CA . ASP A 1 332 ? 4.106 -11.427 -20.432 1.00 68.12 332 ASP A CA 1
ATOM 2761 C C . ASP A 1 332 ? 4.558 -10.271 -21.350 1.00 68.12 332 ASP A C 1
ATOM 2763 O O . ASP A 1 332 ? 4.615 -9.115 -20.926 1.00 68.12 332 ASP A O 1
ATOM 2767 N N . GLU A 1 333 ? 4.955 -10.589 -22.589 1.00 64.88 333 GLU A N 1
ATOM 2768 C CA . GLU A 1 333 ? 5.443 -9.592 -23.550 1.00 64.88 333 GLU A CA 1
ATOM 2769 C C . GLU A 1 333 ? 4.337 -8.613 -23.944 1.00 64.88 333 GLU A C 1
ATOM 2771 O O . GLU A 1 333 ? 4.616 -7.423 -24.076 1.00 64.88 333 GLU A O 1
ATOM 2776 N N . ASP A 1 334 ? 3.079 -9.059 -24.029 1.00 60.75 334 ASP A N 1
ATOM 2777 C CA . ASP A 1 334 ? 1.937 -8.166 -24.229 1.00 60.75 334 ASP A CA 1
ATOM 2778 C C . ASP A 1 334 ? 1.717 -7.278 -22.996 1.00 60.75 334 ASP A C 1
ATOM 2780 O O . ASP A 1 334 ? 1.346 -6.119 -23.157 1.00 60.75 334 ASP A O 1
ATOM 2784 N N . ARG A 1 335 ? 2.033 -7.730 -21.772 1.00 60.31 335 ARG A N 1
ATOM 2785 C CA . ARG A 1 335 ? 2.107 -6.858 -20.581 1.00 60.31 335 ARG A CA 1
ATOM 2786 C C . ARG A 1 335 ? 3.283 -5.886 -20.651 1.00 60.31 335 ARG A C 1
ATOM 2788 O O . ARG A 1 335 ? 3.102 -4.738 -20.263 1.00 60.31 335 ARG A O 1
ATOM 2795 N N . LEU A 1 336 ? 4.469 -6.287 -21.108 1.00 59.09 336 LEU A N 1
ATOM 2796 C CA . LEU A 1 336 ? 5.625 -5.385 -21.237 1.00 59.09 336 LEU A CA 1
ATOM 2797 C C . LEU A 1 336 ? 5.374 -4.316 -22.311 1.00 59.09 336 LEU A C 1
ATOM 2799 O O . LEU A 1 336 ? 5.592 -3.127 -22.068 1.00 59.09 336 LEU A O 1
ATOM 2803 N N . ILE A 1 337 ? 4.829 -4.726 -23.457 1.00 60.09 337 ILE A N 1
ATOM 2804 C CA . ILE A 1 337 ? 4.367 -3.849 -24.532 1.00 60.09 337 ILE A CA 1
ATOM 2805 C C . ILE A 1 337 ? 3.205 -2.989 -24.037 1.00 60.09 337 ILE A C 1
ATOM 2807 O O . ILE A 1 337 ? 3.234 -1.788 -24.273 1.00 60.09 337 ILE A O 1
ATOM 2811 N N . ALA A 1 338 ? 2.234 -3.525 -23.291 1.00 49.53 338 ALA A N 1
ATOM 2812 C CA . ALA A 1 338 ? 1.153 -2.736 -22.701 1.00 49.53 338 ALA A CA 1
ATOM 2813 C C . ALA A 1 338 ? 1.665 -1.741 -21.657 1.00 49.53 338 ALA A C 1
ATOM 2815 O O . ALA A 1 338 ? 1.182 -0.619 -21.641 1.00 49.53 338 ALA A O 1
ATOM 2816 N N . TYR A 1 339 ? 2.669 -2.071 -20.839 1.00 51.25 339 TYR A N 1
ATOM 2817 C CA . TYR A 1 339 ? 3.331 -1.096 -19.965 1.00 51.25 339 TYR A CA 1
ATOM 2818 C C . TYR A 1 339 ? 3.981 0.008 -20.800 1.00 51.25 339 TYR A C 1
ATOM 2820 O O . TYR A 1 339 ? 3.723 1.179 -20.549 1.00 51.25 339 TYR A O 1
ATOM 2828 N N . HIS A 1 340 ? 4.729 -0.327 -21.855 1.00 53.59 340 HIS A N 1
ATOM 2829 C CA . HIS A 1 340 ? 5.276 0.672 -22.778 1.00 53.59 340 HIS A CA 1
ATOM 2830 C C . HIS A 1 340 ? 4.181 1.497 -23.480 1.00 53.59 340 HIS A C 1
ATOM 2832 O O . HIS A 1 340 ? 4.328 2.705 -23.651 1.00 53.59 340 HIS A O 1
ATOM 2838 N N . VAL A 1 341 ? 3.062 0.889 -23.865 1.00 52.66 341 VAL A N 1
ATOM 2839 C CA . VAL A 1 341 ? 1.938 1.550 -24.540 1.00 52.66 341 VAL A CA 1
ATOM 2840 C C . VAL A 1 341 ? 1.117 2.394 -23.566 1.00 52.66 341 VAL A C 1
ATOM 2842 O O . VAL A 1 341 ? 0.643 3.437 -23.991 1.00 52.66 341 VAL A O 1
ATOM 2845 N N . LEU A 1 342 ? 1.017 2.032 -22.285 1.00 43.53 342 LEU A N 1
ATOM 2846 C CA . LEU A 1 342 ? 0.369 2.805 -21.216 1.00 43.53 342 LEU A CA 1
ATOM 2847 C C . LEU A 1 342 ? 1.279 3.920 -20.672 1.00 43.53 342 LEU A C 1
ATOM 2849 O O . LEU A 1 342 ? 0.797 4.983 -20.297 1.00 43.53 342 LEU A O 1
ATOM 2853 N N . GLU A 1 343 ? 2.600 3.732 -20.672 1.00 44.97 343 GLU A N 1
ATOM 2854 C CA . GLU A 1 343 ? 3.570 4.774 -20.313 1.00 44.97 343 GLU A CA 1
ATOM 2855 C C . GLU A 1 343 ? 3.785 5.819 -21.416 1.00 44.97 343 GLU A C 1
ATOM 2857 O O . GLU A 1 343 ? 4.266 6.918 -21.107 1.00 44.97 343 GLU A O 1
ATOM 2862 N N . ASN A 1 344 ? 3.443 5.479 -22.667 1.00 45.38 344 ASN A N 1
ATOM 2863 C CA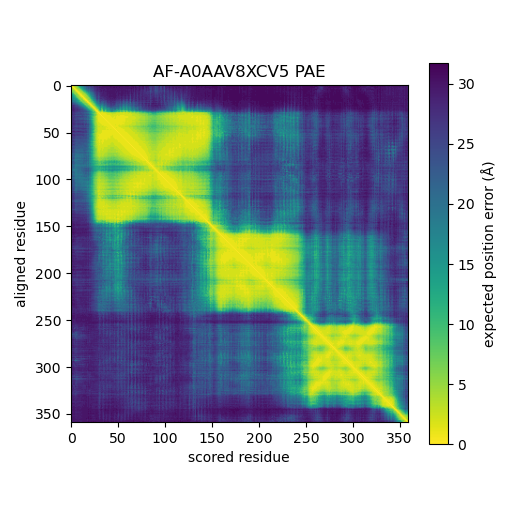 . ASN A 1 344 ? 3.466 6.370 -23.834 1.00 45.38 344 ASN A CA 1
ATOM 2864 C C . ASN A 1 344 ? 2.060 6.849 -24.270 1.00 45.38 344 ASN A C 1
ATOM 2866 O O . ASN A 1 344 ? 1.951 7.907 -24.883 1.00 45.38 344 ASN A O 1
ATOM 2870 N N . ASN A 1 345 ? 0.984 6.138 -23.911 1.00 43.88 345 ASN A N 1
ATOM 2871 C CA . ASN A 1 345 ? -0.422 6.550 -24.043 1.00 43.88 345 ASN A CA 1
ATOM 2872 C C . ASN A 1 345 ? -1.121 6.347 -22.689 1.00 43.88 345 ASN A C 1
ATOM 2874 O O . ASN A 1 345 ? -1.719 5.303 -22.426 1.00 43.88 345 ASN A O 1
ATOM 2878 N N . VAL A 1 346 ? -1.038 7.344 -21.808 1.00 42.75 346 VAL A N 1
ATOM 2879 C CA . VAL A 1 346 ? -1.553 7.227 -20.436 1.00 42.75 346 VAL A CA 1
ATOM 2880 C C . VAL A 1 346 ? -3.079 7.141 -20.419 1.00 42.75 346 VAL A C 1
ATOM 2882 O O . VAL A 1 346 ? -3.756 8.162 -20.508 1.00 42.75 346 VAL A O 1
ATOM 2885 N N . ASN A 1 347 ? -3.606 5.921 -20.267 1.00 37.41 347 ASN A N 1
ATOM 2886 C CA . ASN A 1 347 ? -4.887 5.622 -19.616 1.00 37.41 347 ASN A CA 1
ATOM 2887 C C . ASN A 1 347 ? -5.055 4.106 -19.377 1.00 37.41 347 ASN A C 1
ATOM 2889 O O . ASN A 1 347 ? -5.463 3.395 -20.289 1.00 37.41 347 ASN A O 1
ATOM 2893 N N . PHE A 1 348 ? -4.750 3.656 -18.148 1.00 32.00 348 PHE A N 1
ATOM 2894 C CA . PHE A 1 348 ? -5.395 2.606 -17.318 1.00 32.00 348 PHE A CA 1
ATOM 2895 C C . PHE A 1 348 ? -4.401 1.890 -16.369 1.00 32.00 348 PHE A C 1
ATOM 2897 O O . PHE A 1 348 ? -3.214 1.766 -16.654 1.00 32.00 348 PHE A O 1
ATOM 2904 N N . HIS A 1 349 ? -4.895 1.468 -15.197 1.00 43.50 349 HIS A N 1
ATOM 2905 C CA . HIS A 1 349 ? -4.130 0.882 -14.075 1.00 43.50 349 HIS A CA 1
ATOM 2906 C C . HIS A 1 349 ? -4.272 -0.658 -13.999 1.00 43.50 349 HIS A C 1
ATOM 2908 O O . HIS A 1 349 ? -5.153 -1.187 -14.670 1.00 43.50 349 HIS A O 1
ATOM 2914 N N . LEU A 1 350 ? -3.490 -1.343 -13.127 1.00 30.92 350 LEU A N 1
ATOM 2915 C CA . LEU A 1 350 ? -3.929 -2.370 -12.127 1.00 30.92 350 LEU A CA 1
ATOM 2916 C C . LEU A 1 350 ? -2.744 -3.149 -11.445 1.00 30.92 350 LEU A C 1
ATOM 2918 O O . LEU A 1 350 ? -2.199 -4.077 -12.028 1.00 30.92 350 LEU A O 1
ATOM 2922 N N . PHE A 1 351 ? -2.423 -2.786 -10.187 1.00 33.44 351 PHE A N 1
ATOM 2923 C CA . PHE A 1 351 ? -1.895 -3.548 -9.005 1.00 33.44 351 PHE A CA 1
ATOM 2924 C C . PHE A 1 351 ? -0.724 -4.592 -9.009 1.00 33.44 351 PHE A C 1
ATOM 2926 O O . PHE A 1 351 ? -0.266 -5.105 -10.028 1.00 33.44 351 PHE A O 1
ATOM 2933 N N . SER A 1 352 ? -0.249 -4.877 -7.774 1.00 46.53 352 SER A N 1
ATOM 2934 C CA . SER A 1 352 ? 0.916 -5.699 -7.331 1.00 46.53 352 SER A CA 1
ATOM 2935 C C . SER A 1 352 ? 0.520 -6.762 -6.267 1.00 46.53 352 SER A C 1
ATOM 2937 O O . SER A 1 352 ? -0.650 -6.780 -5.879 1.00 46.53 352 SER A O 1
ATOM 2939 N N . PRO A 1 353 ? 1.451 -7.620 -5.773 1.00 36.81 353 PRO A N 1
ATOM 2940 C CA . PRO A 1 353 ? 1.934 -7.539 -4.361 1.00 36.81 353 PRO A CA 1
ATOM 2941 C C . PRO A 1 353 ? 3.451 -7.891 -4.152 1.00 36.81 353 PRO A C 1
ATOM 2943 O O . PRO A 1 353 ? 4.183 -7.886 -5.142 1.00 36.81 353 PRO A O 1
ATOM 2946 N N . ILE A 1 354 ? 3.923 -8.048 -2.891 1.00 42.88 354 ILE A N 1
ATOM 2947 C CA . ILE A 1 354 ? 5.277 -8.442 -2.358 1.00 42.88 354 ILE A CA 1
ATOM 2948 C C . ILE A 1 354 ? 5.077 -9.028 -0.923 1.00 42.88 354 ILE A C 1
ATOM 2950 O O . ILE A 1 354 ? 4.153 -8.519 -0.282 1.00 42.88 354 ILE A O 1
ATOM 2954 N N . ASP A 1 355 ? 5.874 -10.017 -0.401 1.00 33.56 355 ASP A N 1
ATOM 2955 C CA . ASP A 1 355 ? 5.391 -10.936 0.685 1.00 33.56 355 ASP A CA 1
ATOM 2956 C C . ASP A 1 355 ? 6.375 -11.482 1.923 1.00 33.56 355 ASP A C 1
ATOM 2958 O O . ASP A 1 355 ? 7.460 -11.867 1.508 1.00 33.56 355 ASP A O 1
ATOM 2962 N N . VAL A 1 356 ? 6.379 -11.618 3.362 1.00 43.72 356 VAL A N 1
ATOM 2963 C CA . VAL A 1 356 ? 5.769 -11.399 4.851 1.00 43.72 356 VAL A CA 1
ATOM 2964 C C . VAL A 1 356 ? 6.354 -12.360 5.958 1.00 43.72 356 VAL A C 1
ATOM 2966 O O . VAL A 1 356 ? 5.663 -13.273 6.382 1.00 43.72 356 VAL A O 1
ATOM 2969 N N . SER A 1 357 ? 7.515 -12.031 6.588 1.00 25.03 357 SER A N 1
ATOM 2970 C CA . SER A 1 357 ? 8.059 -12.521 7.883 1.00 25.03 357 SER A CA 1
ATOM 2971 C C . SER A 1 357 ? 8.591 -11.390 8.804 1.00 25.03 357 SER A C 1
ATOM 2973 O O . SER A 1 357 ? 9.781 -11.072 8.807 1.00 25.03 357 SER A O 1
ATOM 2975 N N . SER A 1 358 ? 7.737 -10.727 9.594 1.00 36.09 358 SER A N 1
ATOM 2976 C CA . SER A 1 358 ? 8.216 -9.976 10.787 1.00 36.09 358 SER A CA 1
ATOM 2977 C C . SER A 1 358 ? 7.157 -9.725 11.870 1.00 36.09 358 SER A C 1
ATOM 2979 O O . SER A 1 358 ? 7.371 -8.903 12.768 1.00 36.09 358 SER A O 1
ATOM 2981 N N . LEU A 1 359 ? 5.988 -10.375 11.785 1.00 37.12 359 LEU A N 1
ATOM 2982 C CA . LEU A 1 359 ? 5.097 -10.607 12.932 1.00 37.12 359 LEU A CA 1
ATOM 2983 C C . LEU A 1 359 ? 5.582 -11.817 13.736 1.00 37.12 359 LEU A C 1
ATOM 2985 O O . LEU A 1 359 ? 5.987 -12.801 13.085 1.00 37.12 359 LEU A O 1
#

Solvent-accessible surface area (backbone atoms only — not comparable to full-atom values): 20543 Å² total; per-residue (Å²): 131,80,89,83,91,84,83,84,79,82,80,86,71,77,92,69,81,70,74,76,74,78,67,83,60,63,59,96,58,14,35,48,50,23,39,50,54,15,51,49,23,48,77,71,66,38,25,69,54,16,40,50,25,33,51,52,18,49,51,52,49,53,50,38,54,54,52,51,48,52,33,52,53,52,24,47,54,57,36,72,72,47,82,67,97,56,99,66,78,58,98,59,47,60,59,57,50,40,54,50,52,27,49,53,43,36,52,50,50,42,70,76,35,45,83,49,66,48,49,25,54,76,45,74,66,51,46,45,45,57,73,72,39,51,59,56,62,54,39,54,52,22,50,49,50,49,59,58,15,51,53,102,87,46,82,37,84,59,40,75,48,47,51,24,60,54,43,18,54,51,25,46,78,70,66,38,55,50,59,13,35,15,19,44,34,34,25,39,73,78,48,71,81,38,66,68,54,55,47,51,47,56,54,48,68,70,35,97,86,54,57,80,85,28,52,49,50,42,72,69,52,52,52,46,53,53,45,51,56,49,52,50,48,46,55,41,49,33,50,48,41,64,71,72,56,85,79,85,71,62,82,95,66,71,60,62,43,48,35,34,33,42,38,23,72,41,54,83,46,38,65,47,36,33,34,34,24,86,41,100,80,57,81,49,67,75,45,77,48,76,68,36,60,77,40,72,49,76,47,61,55,48,85,93,52,34,65,52,65,46,70,67,75,42,75,70,89,48,64,48,81,46,78,40,53,83,50,74,92,69,51,56,60,69,55,53,50,44,48,54,48,34,77,74,48,82,78,81,90,84,95,85,91,70,27,20,62,81,114

InterPro domains:
  IPR006620 Prolyl 4-hydroxylase, alpha subunit [SM00702] (161-325)
  IPR011990 Tetratricopeptide-like helical domain superfamily [G3DSA:1.25.40.10] (28-207)
  IPR039575 Prolyl 3-hydroxylase [PTHR14049] (246-342)
  IPR044862 Prolyl 4-hydroxylase alpha subunit, Fe(2+) 2OG dioxygenase domain [PF13640] (255-324)
  IPR056585 Leprecan-like alpha-helical domain [PF23557] (33-146)
  IPR056585 Leprecan-like alpha-helical domain [PF23557] (155-205)

Secondary structure (DSSP, 8-state):
------PPP-----------------GGGSTTHHHHHHHHHHHTT-HHHHHHHHHHHHHHHHHHHHHHHHHHHHHHHHHHTSPPSSSS-STTHHHHHHHHHHHHHHHHHHHT-HHHHTTT---HHHHHHHHTTHHHHHHHHHHHHHHHSEETTEE-TTHHHHHHHHHHHHHHHTT-HHHHHHHHHHHTTT-TT-HHHHHHHHHHHTSTT--GGG-PPPHHHHHHHHHHHHHHHHHHHHSSGGGT------SSS-TT--EEEEEE----SEE--EEEESSTT-SSEEEEEPP-TT-EEEEE-SGGG-EEEPPEEES---EEEEEE-S-GGGS-HHHHHHHHHHHHS--------------

Foldseek 3Di:
DDDDDDDDDPPPDDPPPPPPPPPPQVLCQALVNLQVQLVVCLVVVVLVSNLVSLVSSVVLVVVLVVLLVVQLVVLLVVLVPDDAPDPDQDPNVSVVSSVVSSVVSSVVSLVVCCVRNPNHPCDVVVVVCVVLPVSVVSNVVSVVQQVLQDDPRDGHGPNVLVVLVVQLVVCVVVVVLLSNLQSLLLSCLVVVPPPVSVVVNVVSCPDPVDDPVSNHHDPVSVVVSVVVVVVVVVVQQFACPQVPDDDDQDDDDDSQFFKKKKFWQAQPFPFFWKFWALDLVRPGTPDTHRGHHGDMDMDTPDSNGRMDTTDTDTDDTDIDMDTDGPDPVPPDVVVVVVVVVCVVVPDDDDDDGHGHPDD

Nearest PDB structures (foldseek):
  8k0m-assembly1_A  TM=2.807E-01  e=3.507E-15  Homo sapiens
  8k17-assembly1_A  TM=2.890E-01  e=1.221E-14  Homo sapiens
  8k0f-assembly1_A  TM=2.767E-01  e=3.909E-15  Homo sapiens
  8kc9-assembly1_A  TM=2.714E-01  e=2.217E-14  Homo sapiens
  8kc9-assembly1_B  TM=4.077E-01  e=5.828E-07  Homo sapiens

Mean predicted aligned error: 19.03 Å

Organism: NCBI:txid1265417

pLDDT: mean 73.54, std 18.54, range [25.03, 97.12]

Radius of gyration: 29.88 Å; Cα contacts (8 Å, |Δi|>4): 422; chains: 1; bounding box: 104×66×71 Å

Sequence (359 aa):
MITTCVRLTVLVYAFLFIHAHEAETNDTESCVHLYEEGVEAYLENRFADCVEYFEKALNKYRAYKKRLQNCRLKCKYETELSEPLYPVDVENLLFYEKAIKQTLCIMECKSRHPEIFGSYDVNPETEQLFEERKPYEYLHICYFQKKLSSLNGETHDDLLPSHYHYLQFTYFKMQDLRKACQAVASYLLFYPDDYTMLSNMKYYSGLPKVKDDYFQPREEAIRYVQRDIYETRILKFIETEFKSQEPVKEPPAYTWRDYSAILYLNDNFKGGEFIFSSDPIAKQVQSVVEPKCGRMVGFTSGFENLHGVKAVKQGSRCAVAIWFTLNPEYADEDRLIAYHVLENNVNFHLFSPIDVSSL